Protein AF-A0A9N9C7S1-F1 (afdb_monomer_lite)

Radius of gyration: 29.31 Å; chains: 1; bounding box: 46×66×96 Å

Organism: NCBI:txid1213867

Sequence (201 aa):
MVYYFTSAVVDPPAKIYMGKDKEENEELIKYGWEEDFHVHPHSSAHVYLRLQDKQSWENLSAELLNDCGQLVKDNSKDGRKEKSVTVVYTPWSNLMKTSRMETGEVSFHNQKLVKKMIVDQKDNKVIKRLEKTKIESYPDLNNEKLTWEKEKRRLEREAKNAKKKEELRLEWERKELANKNPYESLFNDADMRSNYQNAKD

InterPro domains:
  IPR008532 NFACT, RNA-binding domain [PF05670] (1-110)
  IPR039730 Jlp2/Ccd25 [PTHR13049] (1-198)

Structure (mmCIF, N/CA/C/O backbone):
data_AF-A0A9N9C7S1-F1
#
_entry.id   AF-A0A9N9C7S1-F1
#
loop_
_atom_site.group_PDB
_atom_site.id
_atom_site.type_symbol
_atom_site.label_atom_id
_atom_site.label_alt_id
_atom_site.label_comp_id
_atom_site.label_asym_id
_atom_site.label_entity_id
_atom_site.label_seq_id
_atom_site.pdbx_PDB_ins_code
_atom_site.Cartn_x
_atom_site.Cartn_y
_atom_site.Cartn_z
_atom_site.occupancy
_atom_site.B_iso_or_equiv
_atom_site.auth_seq_id
_atom_site.auth_comp_id
_atom_site.auth_asym_id
_atom_site.auth_atom_id
_atom_site.pdbx_PDB_model_num
ATOM 1 N N . MET A 1 1 ? 3.350 13.371 6.626 1.00 86.75 1 MET A N 1
ATOM 2 C CA . MET A 1 1 ? 3.890 12.248 7.415 1.00 86.75 1 MET A C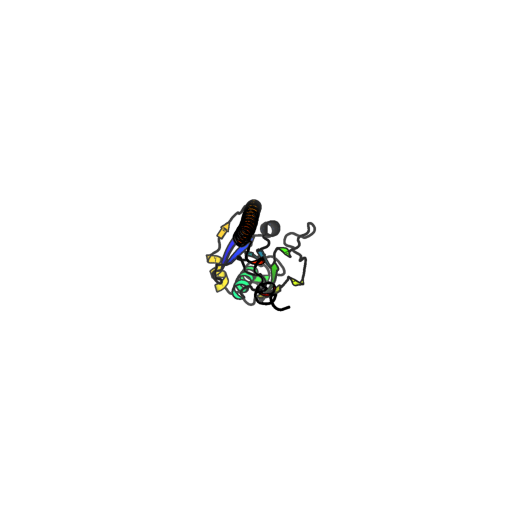A 1
ATOM 3 C C . MET A 1 1 ? 3.208 10.949 7.034 1.00 86.75 1 MET A C 1
ATOM 5 O O . MET A 1 1 ? 1.993 10.810 7.167 1.00 86.75 1 MET A O 1
ATOM 9 N N . VAL A 1 2 ? 4.027 9.979 6.636 1.00 89.56 2 VAL A N 1
ATOM 10 C CA . VAL A 1 2 ? 3.602 8.635 6.243 1.00 89.56 2 VAL A CA 1
ATOM 11 C C . VAL A 1 2 ? 4.180 7.627 7.233 1.00 89.56 2 VAL A C 1
ATOM 13 O O . VAL A 1 2 ? 5.358 7.696 7.598 1.00 89.56 2 VAL A O 1
ATOM 16 N N . TYR A 1 3 ? 3.341 6.697 7.678 1.00 92.19 3 TYR A N 1
ATOM 17 C CA . TYR A 1 3 ? 3.749 5.553 8.481 1.00 92.19 3 TYR A CA 1
ATOM 18 C C . TYR A 1 3 ? 4.033 4.367 7.574 1.00 92.19 3 TYR A C 1
ATOM 20 O O . TYR A 1 3 ? 3.186 4.006 6.763 1.00 92.19 3 TYR A O 1
ATOM 28 N N . TYR A 1 4 ? 5.191 3.743 7.747 1.00 92.75 4 TYR A N 1
ATOM 29 C CA . TYR A 1 4 ? 5.587 2.519 7.061 1.00 92.75 4 TYR A CA 1
ATOM 30 C C . TYR A 1 4 ? 5.630 1.364 8.054 1.00 92.75 4 TYR A C 1
ATOM 32 O O . TYR A 1 4 ? 6.108 1.521 9.172 1.00 92.75 4 TYR A O 1
ATOM 40 N N . PHE A 1 5 ? 5.168 0.196 7.632 1.00 93.44 5 PHE A N 1
ATOM 41 C CA . PHE A 1 5 ? 5.162 -1.049 8.386 1.00 93.44 5 PHE A CA 1
ATOM 42 C C . PHE A 1 5 ? 5.727 -2.163 7.507 1.00 93.44 5 PHE A C 1
ATOM 44 O O . PHE A 1 5 ? 5.567 -2.157 6.284 1.00 93.44 5 PHE A O 1
ATOM 51 N N . THR A 1 6 ? 6.367 -3.147 8.131 1.00 92.44 6 THR A N 1
ATOM 52 C CA . THR A 1 6 ? 6.893 -4.321 7.427 1.00 92.44 6 THR A CA 1
ATOM 53 C C . THR A 1 6 ? 6.218 -5.575 7.964 1.00 92.44 6 THR A C 1
ATOM 55 O O . THR A 1 6 ? 6.381 -5.923 9.133 1.00 92.44 6 THR A O 1
ATOM 58 N N . SER A 1 7 ? 5.468 -6.275 7.113 1.00 90.06 7 SER A N 1
ATOM 59 C CA . SER A 1 7 ? 4.888 -7.572 7.467 1.00 90.06 7 SER A CA 1
ATOM 60 C C . SER A 1 7 ? 5.827 -8.701 7.043 1.00 90.06 7 SER A C 1
ATOM 62 O O . SER A 1 7 ? 6.029 -8.950 5.857 1.00 90.06 7 SER A O 1
ATOM 64 N N . ALA A 1 8 ? 6.390 -9.399 8.031 1.00 89.19 8 ALA A N 1
ATOM 65 C CA . ALA A 1 8 ? 7.264 -10.564 7.846 1.00 89.19 8 ALA A CA 1
ATOM 66 C C . ALA A 1 8 ? 6.491 -11.890 7.676 1.00 89.19 8 ALA A C 1
ATOM 68 O O . ALA A 1 8 ? 7.054 -12.966 7.838 1.00 89.19 8 ALA A O 1
ATOM 69 N N . VAL A 1 9 ? 5.182 -11.811 7.428 1.00 86.69 9 VAL A N 1
ATOM 70 C CA . VAL A 1 9 ? 4.293 -12.972 7.258 1.00 86.69 9 VAL A CA 1
ATOM 71 C C . VAL A 1 9 ? 4.473 -13.626 5.888 1.00 86.69 9 VAL A C 1
ATOM 73 O O . VAL A 1 9 ? 4.243 -14.818 5.717 1.00 86.69 9 VAL A O 1
ATOM 76 N N . VAL A 1 10 ? 4.900 -12.837 4.907 1.00 84.50 10 VAL A N 1
ATOM 77 C CA . VAL A 1 10 ? 5.229 -13.294 3.560 1.00 84.50 10 VAL A CA 1
ATOM 78 C C . VAL A 1 10 ? 6.727 -13.143 3.323 1.00 84.50 10 VAL A C 1
ATOM 80 O O . VAL A 1 10 ? 7.360 -12.258 3.902 1.00 84.50 10 VAL A O 1
ATOM 83 N N . ASP A 1 11 ? 7.279 -14.007 2.475 1.00 81.38 11 ASP A N 1
ATOM 84 C CA . ASP A 1 11 ? 8.665 -13.939 2.021 1.00 81.38 11 ASP A CA 1
ATOM 85 C C . ASP A 1 11 ? 8.684 -13.632 0.513 1.00 81.38 11 ASP A C 1
ATOM 87 O O . ASP A 1 11 ? 8.102 -14.400 -0.261 1.00 81.38 11 ASP A O 1
ATOM 91 N N . PRO A 1 12 ? 9.287 -12.514 0.067 1.00 85.38 12 PRO A N 1
ATOM 92 C CA . PRO A 1 12 ? 9.945 -11.468 0.858 1.00 85.38 12 PRO A CA 1
ATOM 93 C C . PRO A 1 12 ? 8.960 -10.601 1.673 1.00 85.38 12 PRO A C 1
ATOM 95 O O . PRO A 1 12 ? 7.794 -10.480 1.286 1.00 85.38 12 PRO A O 1
ATOM 98 N N . PRO A 1 13 ? 9.417 -9.940 2.762 1.00 87.88 13 PRO A N 1
ATOM 99 C CA . PRO A 1 13 ? 8.558 -9.122 3.616 1.00 87.88 13 PRO A CA 1
ATOM 100 C C . PRO A 1 13 ? 7.777 -8.052 2.848 1.00 87.88 13 PRO A C 1
ATOM 102 O O . PRO A 1 13 ? 8.319 -7.308 2.023 1.00 87.88 13 PRO A O 1
ATOM 105 N N . ALA A 1 14 ? 6.490 -7.948 3.158 1.00 88.62 14 ALA A N 1
ATOM 106 C CA . ALA A 1 14 ? 5.588 -6.991 2.539 1.00 88.62 14 ALA A CA 1
ATOM 107 C C . ALA A 1 14 ? 5.740 -5.598 3.160 1.00 88.62 14 ALA A C 1
ATOM 109 O O . ALA A 1 14 ? 5.802 -5.451 4.384 1.00 88.62 14 ALA A O 1
ATOM 110 N N . LYS A 1 15 ? 5.745 -4.567 2.309 1.00 90.75 15 LYS A N 1
ATOM 111 C CA . LYS A 1 15 ? 5.794 -3.162 2.728 1.00 90.75 15 LYS A CA 1
ATOM 112 C C . LYS A 1 15 ? 4.388 -2.578 2.735 1.00 90.75 15 LYS A C 1
ATOM 114 O O . LYS A 1 15 ? 3.755 -2.467 1.687 1.00 90.75 15 LYS A O 1
ATOM 119 N N . ILE A 1 16 ? 3.929 -2.190 3.915 1.00 92.38 16 ILE A N 1
ATOM 120 C CA . ILE A 1 16 ? 2.626 -1.569 4.143 1.00 92.38 16 ILE A CA 1
ATOM 121 C C . ILE A 1 16 ? 2.872 -0.114 4.538 1.00 92.38 16 ILE A C 1
ATOM 123 O O . ILE A 1 16 ? 3.833 0.175 5.244 1.00 92.38 16 ILE A O 1
ATOM 127 N N . TYR A 1 17 ? 2.036 0.816 4.100 1.00 92.00 17 TYR A N 1
ATOM 128 C CA . TYR A 1 17 ? 2.141 2.214 4.501 1.00 92.00 17 TYR A CA 1
ATOM 129 C C . TYR A 1 17 ? 0.776 2.894 4.572 1.00 92.00 17 TYR A C 1
ATOM 131 O O . TYR A 1 17 ? -0.194 2.444 3.967 1.00 92.00 17 TYR A O 1
ATOM 139 N N . MET A 1 18 ? 0.682 3.969 5.349 1.00 90.94 18 MET A N 1
ATOM 140 C CA . MET A 1 18 ? -0.540 4.763 5.487 1.00 90.94 18 MET A CA 1
ATOM 141 C C . MET A 1 18 ? -0.237 6.218 5.833 1.00 90.94 18 MET A C 1
ATOM 143 O O . MET A 1 18 ? 0.757 6.510 6.502 1.00 90.94 18 MET A O 1
ATOM 147 N N . GLY A 1 19 ? -1.107 7.129 5.403 1.00 89.00 19 GLY A N 1
ATOM 148 C CA . GLY A 1 19 ? -1.032 8.531 5.791 1.00 89.00 19 GLY A CA 1
ATOM 149 C C . GLY A 1 19 ? -1.470 8.718 7.241 1.00 89.00 19 GLY A C 1
ATOM 150 O O . GLY A 1 19 ? -2.333 7.994 7.746 1.00 89.00 19 GLY A O 1
ATOM 151 N N . LYS A 1 20 ? -0.874 9.701 7.919 1.00 86.31 20 LYS A N 1
ATOM 152 C CA . LYS A 1 20 ? -1.265 10.081 9.285 1.00 86.31 20 LYS A CA 1
ATOM 153 C C . LYS A 1 20 ? -2.712 10.577 9.354 1.00 86.31 20 LYS A C 1
ATOM 155 O O . LYS A 1 20 ? -3.411 10.325 10.334 1.00 86.31 20 LYS A O 1
ATOM 160 N N . ASP A 1 21 ? -3.140 11.304 8.332 1.00 85.75 21 ASP A N 1
ATOM 161 C CA . ASP A 1 21 ? -4.450 11.933 8.247 1.00 85.75 21 ASP A CA 1
ATOM 162 C C . ASP A 1 21 ? -4.992 11.895 6.810 1.00 85.75 21 ASP A C 1
ATOM 164 O O . ASP A 1 21 ? -4.424 11.278 5.906 1.00 85.75 21 ASP A O 1
ATOM 168 N N . LYS A 1 22 ? -6.153 12.523 6.616 1.00 82.94 22 LYS A N 1
ATOM 169 C CA . LYS A 1 22 ? -6.849 12.563 5.330 1.00 82.94 22 LYS A CA 1
ATOM 170 C C . LYS A 1 22 ? -6.083 13.332 4.248 1.00 82.94 22 LYS A C 1
ATOM 172 O O . LYS A 1 22 ? -6.246 12.986 3.088 1.00 82.94 22 LYS A O 1
ATOM 177 N N . GLU A 1 23 ? -5.278 14.335 4.598 1.00 85.75 23 GLU A N 1
ATOM 178 C CA . GLU A 1 23 ? -4.537 15.148 3.623 1.00 85.75 23 GLU A CA 1
ATOM 179 C C . GLU A 1 23 ? -3.360 14.344 3.070 1.00 85.75 23 GLU A C 1
ATOM 181 O O . GLU A 1 23 ? -3.212 14.207 1.858 1.00 85.75 23 GLU A O 1
ATOM 186 N N . GLU A 1 24 ? -2.619 13.682 3.956 1.00 87.25 24 GLU A N 1
ATOM 187 C CA . GLU A 1 24 ? -1.549 12.750 3.583 1.00 87.25 24 GLU A CA 1
ATOM 188 C C . GLU A 1 24 ? -2.080 11.586 2.737 1.00 87.25 24 GLU A C 1
ATOM 190 O O . GLU A 1 24 ? -1.441 11.144 1.784 1.00 87.25 24 GLU A O 1
ATOM 195 N N . ASN A 1 25 ? -3.283 11.095 3.049 1.00 86.12 25 ASN A N 1
ATOM 196 C CA . ASN A 1 25 ? -3.923 10.057 2.248 1.00 86.12 25 ASN A CA 1
ATOM 197 C C . ASN A 1 25 ? -4.276 10.538 0.833 1.00 86.12 25 ASN A C 1
ATOM 199 O O . ASN A 1 25 ? -4.148 9.746 -0.096 1.00 86.12 25 ASN A O 1
ATOM 203 N N . GLU A 1 26 ? -4.674 11.799 0.637 1.00 85.88 26 GLU A N 1
ATOM 204 C CA . GLU A 1 26 ? -4.889 12.356 -0.708 1.00 85.88 26 GLU A CA 1
ATOM 205 C C . GLU A 1 26 ? -3.580 12.426 -1.503 1.00 85.88 26 GLU A C 1
ATOM 207 O O . GLU A 1 26 ? -3.560 12.094 -2.691 1.00 85.88 26 GLU A O 1
ATOM 212 N N . GLU A 1 27 ? -2.471 12.805 -0.862 1.00 86.19 27 GLU A N 1
ATOM 213 C CA . GLU A 1 27 ? -1.162 12.807 -1.520 1.00 86.19 27 GLU A CA 1
ATOM 214 C C . GLU A 1 27 ? -0.717 11.393 -1.907 1.00 86.19 27 GLU A C 1
ATOM 216 O O . GLU A 1 27 ? -0.259 11.178 -3.032 1.00 86.19 27 GLU A O 1
ATOM 221 N N . LEU A 1 28 ? -0.930 10.410 -1.029 1.00 86.75 28 LEU A N 1
ATOM 222 C CA . LEU A 1 28 ? -0.664 9.000 -1.325 1.00 86.75 28 LEU A CA 1
ATOM 223 C C . LEU A 1 28 ? -1.540 8.471 -2.468 1.00 86.75 28 LEU A C 1
ATOM 225 O O . LEU A 1 28 ? -1.054 7.710 -3.302 1.00 86.75 28 LEU A O 1
ATOM 229 N N . ILE A 1 29 ? -2.804 8.898 -2.566 1.00 86.31 29 ILE A N 1
ATOM 230 C CA . ILE A 1 29 ? -3.661 8.559 -3.713 1.00 86.31 29 ILE A CA 1
ATOM 231 C C . ILE A 1 29 ? -3.115 9.207 -4.981 1.00 86.31 29 ILE A C 1
ATOM 233 O O . ILE A 1 29 ? -3.068 8.552 -6.013 1.00 86.31 29 ILE A O 1
ATOM 237 N N . LYS A 1 30 ? -2.674 10.464 -4.930 1.00 85.50 30 LYS A N 1
ATOM 238 C CA . LYS A 1 30 ? -2.181 11.188 -6.108 1.00 85.50 30 LYS A CA 1
ATOM 239 C C . LYS A 1 30 ? -0.865 10.617 -6.649 1.00 85.50 30 LYS A C 1
ATOM 241 O O . LYS A 1 30 ? -0.678 10.529 -7.867 1.00 85.50 30 LYS A O 1
ATOM 246 N N . TYR A 1 31 ? 0.045 10.232 -5.758 1.00 83.75 31 TYR A N 1
ATOM 247 C CA . TYR A 1 31 ? 1.388 9.763 -6.107 1.00 83.75 31 TYR A CA 1
ATOM 248 C C . TYR A 1 31 ? 1.583 8.251 -5.936 1.00 83.75 31 TYR A C 1
ATOM 250 O O . TYR A 1 31 ? 2.713 7.780 -6.010 1.00 83.75 31 TYR A O 1
ATOM 258 N N . GLY A 1 32 ? 0.505 7.481 -5.779 1.00 81.69 32 GLY A N 1
ATOM 259 C CA . GLY A 1 32 ? 0.582 6.023 -5.735 1.00 81.69 32 GLY A CA 1
ATOM 260 C C . GLY A 1 32 ? 1.133 5.410 -7.026 1.00 81.69 32 GLY A C 1
ATOM 261 O O . GLY A 1 32 ? 1.130 6.038 -8.099 1.00 81.69 32 GLY A O 1
ATOM 262 N N . TRP A 1 33 ? 1.633 4.185 -6.892 1.00 81.38 33 TRP A N 1
ATOM 263 C CA . TRP A 1 33 ? 2.146 3.352 -7.973 1.00 81.38 33 TRP A CA 1
ATOM 264 C C . TRP A 1 33 ? 1.077 2.368 -8.475 1.00 81.38 33 TRP A C 1
ATOM 266 O O . TRP A 1 33 ? 0.118 2.052 -7.773 1.00 81.38 33 TRP A O 1
ATOM 276 N N . GLU A 1 34 ? 1.235 1.854 -9.698 1.00 77.38 34 GLU A N 1
ATOM 277 C CA . GLU A 1 34 ? 0.291 0.879 -10.278 1.00 77.38 34 GLU A CA 1
ATOM 278 C C . GLU A 1 34 ? 0.314 -0.463 -9.537 1.00 77.38 34 GLU A C 1
ATOM 280 O O . GLU A 1 34 ? -0.691 -1.171 -9.475 1.00 77.38 34 GLU A O 1
ATOM 285 N N . GLU A 1 35 ? 1.467 -0.785 -8.959 1.00 79.44 35 GLU A N 1
ATOM 286 C CA . GLU A 1 35 ? 1.733 -1.965 -8.149 1.00 79.44 35 GLU A CA 1
ATOM 287 C C . GLU A 1 35 ? 1.235 -1.811 -6.702 1.00 79.44 35 GLU A C 1
ATOM 289 O O . GLU A 1 35 ? 1.336 -2.750 -5.910 1.00 79.44 35 GLU A O 1
ATOM 294 N N . ASP A 1 36 ? 0.701 -0.645 -6.332 1.00 82.62 36 ASP A N 1
ATOM 295 C CA . ASP A 1 36 ? 0.169 -0.426 -4.997 1.00 82.62 36 ASP A CA 1
ATOM 296 C C . ASP A 1 36 ? -1.289 -0.878 -4.889 1.00 82.62 36 ASP A C 1
ATOM 298 O O . ASP A 1 36 ? -2.103 -0.834 -5.820 1.00 82.62 36 ASP A O 1
ATOM 302 N N . PHE A 1 37 ? -1.626 -1.307 -3.683 1.00 80.62 37 PHE A N 1
ATOM 303 C CA . PHE A 1 37 ? -2.902 -1.902 -3.370 1.00 80.62 37 PHE A CA 1
ATOM 304 C C . PHE A 1 37 ? -3.574 -1.155 -2.226 1.00 80.62 37 PHE A C 1
ATOM 306 O O . PHE A 1 37 ? -2.954 -0.928 -1.192 1.00 80.62 37 PHE A O 1
ATOM 313 N N . HIS A 1 38 ? -4.835 -0.765 -2.406 1.00 83.00 38 HIS A N 1
ATOM 314 C CA . HIS A 1 38 ? -5.576 0.067 -1.463 1.00 83.00 38 HIS A CA 1
ATOM 315 C C . HIS A 1 38 ? -6.553 -0.757 -0.644 1.00 83.00 38 HIS A C 1
ATOM 317 O O . HIS A 1 38 ? -7.356 -1.517 -1.186 1.00 83.00 38 HIS A O 1
ATOM 323 N N . VAL A 1 39 ? -6.498 -0.564 0.667 1.00 79.69 39 VAL A N 1
ATOM 324 C CA . VAL A 1 39 ? -7.343 -1.232 1.647 1.00 79.69 39 VAL A CA 1
ATOM 325 C C . VAL A 1 39 ? -8.024 -0.156 2.485 1.00 79.69 39 VAL A C 1
ATOM 327 O O . VAL A 1 39 ? -7.358 0.651 3.136 1.00 79.69 39 VAL A O 1
ATOM 330 N N . HIS A 1 40 ? -9.355 -0.121 2.469 1.00 78.62 40 HIS A N 1
ATOM 331 C CA . HIS A 1 40 ? -10.124 0.854 3.240 1.00 78.62 40 HIS A CA 1
ATOM 332 C C . HIS A 1 40 ? -11.458 0.274 3.729 1.00 78.62 40 HIS A C 1
ATOM 334 O O . HIS A 1 40 ? -12.045 -0.599 3.083 1.00 78.62 40 HIS A O 1
ATOM 340 N N . PRO A 1 41 ? -11.967 0.736 4.879 1.00 77.44 41 PRO A N 1
ATOM 341 C CA . PRO A 1 41 ? -13.326 0.483 5.308 1.00 77.44 41 PRO A CA 1
ATOM 342 C C . PRO A 1 41 ? -14.239 1.584 4.751 1.00 77.44 41 PRO A C 1
ATOM 344 O O . PRO A 1 41 ? -13.787 2.522 4.099 1.00 77.44 41 PRO A O 1
ATOM 347 N N . HIS A 1 42 ? -15.533 1.511 5.052 1.00 59.81 42 HIS A N 1
ATOM 348 C CA . HIS A 1 42 ? -16.517 2.487 4.573 1.00 59.81 42 HIS A CA 1
ATOM 349 C C . HIS A 1 42 ? -16.217 3.948 4.986 1.00 59.81 42 HIS A C 1
ATOM 351 O O . HIS A 1 42 ? -16.745 4.865 4.368 1.00 59.81 42 HIS A O 1
ATOM 357 N N . SER A 1 43 ? -15.350 4.187 5.983 1.00 59.50 43 SER A N 1
ATOM 358 C CA . SER A 1 43 ? -14.889 5.532 6.344 1.00 59.50 43 SER A CA 1
ATOM 359 C C . SER A 1 43 ? -13.540 5.545 7.096 1.00 59.50 43 SER A C 1
ATOM 361 O O . SER A 1 43 ? -13.271 4.734 7.988 1.00 59.50 43 SER A O 1
ATOM 363 N N . SER A 1 44 ? -12.725 6.564 6.810 1.00 68.44 44 SER A N 1
ATOM 364 C CA . SER A 1 44 ? -11.583 7.071 7.603 1.00 68.44 44 SER A CA 1
ATOM 365 C C . SER A 1 44 ? -10.174 6.552 7.281 1.00 68.44 44 SER A C 1
ATOM 367 O O . SER A 1 44 ? -9.312 7.361 6.951 1.00 68.44 44 SER A O 1
ATOM 369 N N . ALA A 1 45 ? -9.886 5.259 7.439 1.00 82.31 45 ALA A N 1
ATOM 370 C CA . ALA A 1 45 ? -8.503 4.771 7.367 1.00 82.31 45 ALA A CA 1
ATOM 371 C C . ALA A 1 45 ? -8.171 4.196 5.987 1.00 82.31 45 ALA A C 1
ATOM 373 O O . ALA A 1 45 ? -8.870 3.307 5.506 1.00 82.31 45 ALA A O 1
ATOM 374 N N . HIS A 1 46 ? -7.076 4.655 5.385 1.00 86.50 46 HIS A N 1
ATOM 375 C CA . HIS A 1 46 ? -6.541 4.091 4.149 1.00 86.50 46 HIS A CA 1
ATOM 376 C C . HIS A 1 46 ? -5.193 3.449 4.436 1.00 86.50 46 HIS A C 1
ATOM 378 O O . HIS A 1 46 ? -4.301 4.088 4.988 1.00 86.50 46 HIS A O 1
ATOM 384 N N . VAL A 1 47 ? -5.057 2.181 4.072 1.00 90.56 47 VAL A N 1
ATOM 385 C CA . VAL A 1 47 ? -3.795 1.449 4.127 1.00 90.56 47 VAL A CA 1
ATOM 386 C C . VAL A 1 47 ? -3.424 1.056 2.710 1.00 90.56 47 VAL A C 1
ATOM 388 O O . VAL A 1 47 ? -4.272 0.622 1.930 1.00 90.56 47 VAL A O 1
ATOM 391 N N . TYR A 1 48 ? -2.147 1.198 2.396 1.00 90.81 48 TYR A N 1
ATOM 392 C CA . TYR A 1 48 ? -1.573 0.823 1.123 1.00 90.81 48 TYR A CA 1
ATOM 393 C C . TYR A 1 48 ? -0.568 -0.304 1.321 1.00 90.81 48 TYR A C 1
ATOM 395 O O . TYR A 1 48 ? 0.196 -0.314 2.285 1.00 90.81 48 TYR A O 1
ATOM 403 N N . LEU A 1 49 ? -0.564 -1.256 0.402 1.00 89.81 49 LEU A N 1
ATOM 404 C CA . LEU A 1 49 ? 0.397 -2.349 0.350 1.00 89.81 49 LEU A CA 1
ATOM 405 C C . LEU A 1 49 ? 1.131 -2.265 -0.986 1.00 89.81 49 LEU A C 1
ATOM 407 O O . LEU A 1 49 ? 0.488 -2.254 -2.033 1.00 89.81 49 LEU A O 1
ATOM 411 N N . ARG A 1 50 ? 2.465 -2.255 -0.953 1.00 88.00 50 ARG A N 1
ATOM 412 C CA . ARG A 1 50 ? 3.278 -2.368 -2.166 1.00 88.00 50 ARG A CA 1
ATOM 413 C C . ARG A 1 50 ? 3.432 -3.832 -2.549 1.00 88.00 50 ARG A C 1
ATOM 415 O O . ARG A 1 50 ? 3.992 -4.607 -1.768 1.00 88.00 50 ARG A O 1
ATOM 422 N N . LEU A 1 51 ? 2.959 -4.199 -3.738 1.00 84.56 51 LEU A N 1
ATOM 423 C CA . LEU A 1 51 ? 3.160 -5.541 -4.277 1.00 84.56 51 LEU A CA 1
ATOM 424 C C . LEU A 1 51 ? 4.626 -5.753 -4.660 1.00 84.56 51 LEU A C 1
ATOM 426 O O . LEU A 1 51 ? 5.318 -4.835 -5.100 1.00 84.56 51 LEU A O 1
ATOM 430 N N . GLN A 1 52 ? 5.089 -6.983 -4.468 1.00 78.88 52 GLN A N 1
ATOM 431 C CA . GLN A 1 52 ? 6.413 -7.415 -4.901 1.00 78.88 52 GLN A CA 1
ATOM 432 C C . GLN A 1 52 ? 6.393 -7.806 -6.382 1.00 78.88 52 GLN A C 1
ATOM 434 O O . GLN A 1 52 ? 5.345 -8.157 -6.935 1.00 78.88 52 GLN A O 1
ATOM 439 N N . ASP A 1 53 ? 7.568 -7.815 -7.012 1.00 68.94 53 ASP A N 1
ATOM 440 C CA . ASP A 1 53 ? 7.707 -8.263 -8.395 1.00 68.94 53 ASP A CA 1
ATOM 441 C C . ASP A 1 53 ? 7.143 -9.684 -8.555 1.00 68.94 53 ASP A C 1
ATOM 443 O O . ASP A 1 53 ? 7.530 -10.610 -7.841 1.00 68.94 53 ASP A O 1
ATOM 447 N N . LYS A 1 54 ? 6.239 -9.856 -9.531 1.00 70.12 54 LYS A N 1
ATOM 448 C CA . LYS A 1 54 ? 5.508 -11.105 -9.848 1.00 70.12 54 LYS A CA 1
ATOM 449 C C . LYS A 1 54 ? 4.392 -11.493 -8.868 1.00 70.12 54 LYS A C 1
ATOM 451 O O . LYS A 1 54 ? 3.759 -12.530 -9.073 1.00 70.12 54 LYS A O 1
ATOM 456 N N . GLN A 1 55 ? 4.101 -10.685 -7.852 1.00 74.75 55 GLN A N 1
ATOM 457 C CA . GLN A 1 55 ? 2.933 -10.894 -7.000 1.00 74.75 55 GLN A CA 1
ATOM 458 C C . GLN A 1 55 ? 1.684 -10.299 -7.661 1.00 74.75 55 GLN A C 1
ATOM 460 O O . GLN A 1 55 ? 1.661 -9.131 -8.038 1.00 74.75 55 GLN A O 1
ATOM 465 N N . SER A 1 56 ? 0.626 -11.100 -7.800 1.00 80.00 56 SER A N 1
ATOM 466 C CA . SER A 1 56 ? -0.666 -10.615 -8.294 1.00 80.00 56 SER A CA 1
ATOM 467 C C . SER A 1 56 ? -1.564 -10.209 -7.131 1.00 80.00 56 SER A C 1
ATOM 469 O O . SER A 1 56 ? -1.680 -10.945 -6.149 1.00 80.00 56 SER A O 1
ATOM 471 N N . TRP A 1 57 ? -2.271 -9.086 -7.277 1.00 82.12 57 TRP A N 1
ATOM 472 C CA . TRP A 1 57 ? -3.314 -8.651 -6.341 1.00 82.12 57 TRP A CA 1
ATOM 473 C C . TRP A 1 57 ? -4.440 -9.689 -6.188 1.00 82.12 57 TRP A C 1
ATOM 475 O O . TRP A 1 57 ? -5.162 -9.702 -5.191 1.00 82.12 57 TRP A O 1
ATOM 485 N N . GLU A 1 58 ? -4.605 -10.576 -7.175 1.00 82.50 58 GLU A N 1
ATOM 486 C CA . GLU A 1 58 ? -5.606 -11.636 -7.123 1.00 82.50 58 GLU A CA 1
ATOM 487 C C . GLU A 1 58 ? -5.221 -12.782 -6.193 1.00 82.50 58 GLU A C 1
ATOM 489 O O . GLU A 1 58 ? -6.118 -13.435 -5.660 1.00 82.50 58 GLU A O 1
ATOM 494 N N . ASN A 1 59 ? -3.920 -12.992 -5.983 1.00 83.44 59 ASN A N 1
ATOM 495 C CA . ASN A 1 59 ? -3.366 -14.105 -5.222 1.00 83.44 59 ASN A CA 1
ATOM 496 C C . ASN A 1 59 ? -2.532 -13.596 -4.037 1.00 83.44 59 ASN A C 1
ATOM 498 O O . ASN A 1 59 ? -1.335 -13.866 -3.917 1.00 83.44 59 ASN A O 1
ATOM 502 N N . LEU A 1 60 ? -3.168 -12.799 -3.180 1.00 84.19 60 LEU A N 1
ATOM 503 C CA . LEU A 1 60 ? -2.574 -12.327 -1.934 1.00 84.19 60 LEU A CA 1
ATOM 504 C C . LEU A 1 60 ? -2.769 -13.354 -0.817 1.00 84.19 60 LEU A C 1
ATOM 506 O O . LEU A 1 60 ? -3.838 -13.950 -0.691 1.00 84.19 60 LEU A O 1
ATOM 510 N N . SER A 1 61 ? -1.743 -13.522 0.025 1.00 88.62 61 SER A N 1
ATOM 511 C CA . SER A 1 61 ? -1.851 -14.351 1.229 1.00 88.62 61 SER A CA 1
ATOM 512 C C . SER A 1 61 ? -2.971 -13.825 2.126 1.00 88.62 61 SER A C 1
ATOM 514 O O . SER A 1 61 ? -3.031 -12.628 2.425 1.00 88.62 61 SER A O 1
ATOM 516 N N . ALA A 1 62 ? -3.834 -14.728 2.591 1.00 89.06 62 ALA A N 1
ATOM 517 C CA . ALA A 1 62 ? -4.911 -14.396 3.517 1.00 89.06 62 ALA A CA 1
ATOM 518 C C . ALA A 1 62 ? -4.376 -13.777 4.818 1.00 89.06 62 ALA A C 1
ATOM 520 O O . ALA A 1 62 ? -5.007 -12.889 5.387 1.00 89.06 62 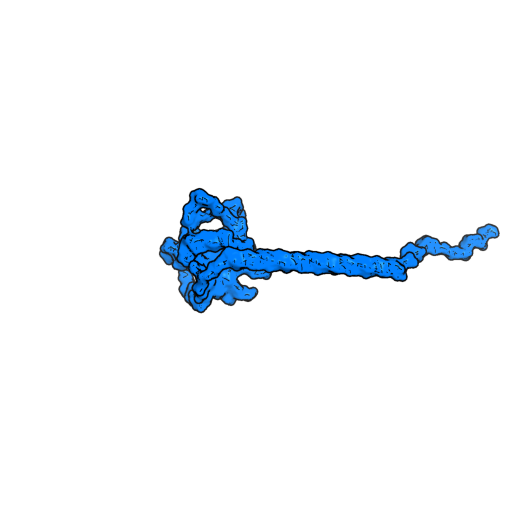ALA A O 1
ATOM 521 N N . GLU A 1 63 ? -3.189 -14.196 5.261 1.00 90.38 63 GLU A N 1
ATOM 522 C CA . GLU A 1 63 ? -2.559 -13.652 6.462 1.00 90.38 63 GLU A CA 1
ATOM 523 C C . GLU A 1 63 ? -2.084 -12.207 6.250 1.00 90.38 63 GLU A C 1
ATOM 525 O O . GLU A 1 63 ? -2.276 -11.364 7.122 1.00 90.38 63 GLU A O 1
ATOM 530 N N . LEU A 1 64 ? -1.552 -11.885 5.064 1.00 90.12 64 LEU A N 1
ATOM 531 C CA . LEU A 1 64 ? -1.171 -10.514 4.710 1.00 90.12 64 LEU A CA 1
ATOM 532 C C . LEU A 1 64 ? -2.399 -9.601 4.577 1.00 90.12 64 LEU A C 1
ATOM 534 O O . LEU A 1 64 ? -2.380 -8.456 5.024 1.00 90.12 64 LEU A O 1
ATOM 538 N N . LEU A 1 65 ? -3.485 -10.112 3.992 1.00 90.94 65 LEU A N 1
ATOM 539 C CA . LEU A 1 65 ? -4.755 -9.389 3.936 1.00 90.94 65 LEU A CA 1
ATOM 540 C C . LEU A 1 65 ? -5.317 -9.137 5.339 1.00 90.94 65 LEU A C 1
ATOM 542 O O . LEU A 1 65 ? -5.801 -8.038 5.609 1.00 90.94 65 LEU A O 1
ATOM 546 N N . ASN A 1 66 ? -5.215 -10.115 6.244 1.00 92.19 66 ASN A N 1
ATOM 547 C CA . ASN A 1 66 ? -5.601 -9.939 7.641 1.00 92.19 66 ASN A CA 1
ATOM 548 C C . ASN A 1 66 ? -4.748 -8.862 8.326 1.00 92.19 66 ASN A C 1
ATOM 550 O O . ASN A 1 66 ? -5.310 -8.001 8.991 1.00 92.19 66 ASN A O 1
ATOM 554 N N . ASP A 1 67 ? -3.430 -8.829 8.112 1.00 92.75 67 ASP A N 1
ATOM 555 C CA . ASP A 1 67 ? -2.559 -7.765 8.636 1.00 92.75 67 ASP A CA 1
ATOM 556 C C . ASP A 1 67 ? -3.021 -6.367 8.203 1.00 92.75 67 ASP A C 1
ATOM 558 O O . ASP A 1 67 ? -3.213 -5.483 9.043 1.00 92.75 67 ASP A O 1
ATOM 562 N N . CYS A 1 68 ? -3.258 -6.179 6.901 1.00 91.88 68 CYS A N 1
ATOM 563 C CA . CYS A 1 68 ? -3.765 -4.918 6.361 1.00 91.88 68 CYS A CA 1
ATOM 564 C C . CYS A 1 68 ? -5.149 -4.577 6.935 1.00 91.88 68 CYS A C 1
ATOM 566 O O . CYS A 1 68 ? -5.396 -3.442 7.343 1.00 91.88 68 CYS A O 1
ATOM 5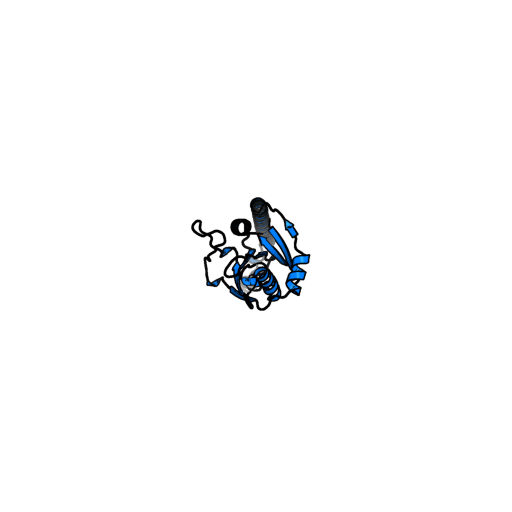68 N N . GLY A 1 69 ? -6.047 -5.560 7.007 1.00 91.69 69 GLY A N 1
ATOM 569 C CA . GLY A 1 69 ? -7.394 -5.393 7.543 1.00 91.69 69 GLY A CA 1
ATOM 570 C C . GLY A 1 69 ? -7.413 -5.023 9.030 1.00 91.69 69 GLY A C 1
ATOM 571 O O . GLY A 1 69 ? -8.180 -4.149 9.436 1.00 91.69 69 GLY A O 1
ATOM 572 N N . GLN A 1 70 ? -6.544 -5.632 9.839 1.00 92.31 70 GLN A N 1
ATOM 573 C CA . GLN A 1 70 ? -6.393 -5.326 11.264 1.00 92.31 70 GLN A CA 1
ATOM 574 C C . GLN A 1 70 ? -5.830 -3.915 11.477 1.00 92.31 70 GLN A C 1
ATOM 576 O O . GLN A 1 70 ? -6.329 -3.192 12.341 1.00 92.31 70 GLN A O 1
ATOM 581 N N . LEU A 1 71 ? -4.858 -3.483 10.660 1.00 91.81 71 LEU A N 1
ATOM 582 C CA . LEU A 1 71 ? -4.356 -2.102 10.681 1.00 91.81 71 LEU A CA 1
ATOM 583 C C . LEU A 1 71 ? -5.450 -1.095 10.330 1.00 91.81 71 LEU A C 1
ATOM 585 O O . LEU A 1 71 ? -5.626 -0.104 11.040 1.00 91.81 71 LEU A O 1
ATOM 589 N N . VAL A 1 72 ? -6.211 -1.357 9.266 1.00 91.06 72 VAL A N 1
ATOM 590 C CA . VAL A 1 72 ? -7.345 -0.517 8.867 1.00 91.06 72 VAL A CA 1
ATOM 591 C C . VAL A 1 72 ? -8.376 -0.418 9.987 1.00 91.06 72 VAL A C 1
ATOM 593 O O . VAL A 1 72 ? -8.843 0.675 10.310 1.00 91.06 72 VAL A O 1
ATOM 596 N N . LYS A 1 73 ? -8.722 -1.551 10.601 1.00 89.25 73 LYS A N 1
ATOM 597 C CA . LYS A 1 73 ? -9.689 -1.601 11.693 1.00 89.25 73 LYS A CA 1
ATOM 598 C C . LYS A 1 73 ? -9.220 -0.802 12.909 1.00 89.25 73 LYS A C 1
ATOM 600 O O . LYS A 1 73 ? -10.021 -0.062 13.471 1.00 89.25 73 LYS A O 1
ATOM 605 N N . ASP A 1 74 ? -7.955 -0.923 13.309 1.00 90.62 74 ASP A N 1
ATOM 606 C CA . ASP A 1 74 ? -7.437 -0.225 14.493 1.00 90.62 74 ASP A CA 1
ATOM 607 C C . ASP A 1 74 ? -7.305 1.291 14.297 1.00 90.62 74 ASP A C 1
ATOM 609 O O . ASP A 1 74 ? -7.503 2.058 15.242 1.00 90.62 74 ASP A O 1
ATOM 613 N N . ASN A 1 75 ? -7.018 1.723 13.067 1.00 88.50 75 ASN A N 1
ATOM 614 C CA . ASN A 1 75 ? -6.853 3.135 12.720 1.00 88.50 75 ASN A CA 1
ATOM 615 C C . ASN A 1 75 ? -8.151 3.805 12.236 1.00 88.50 75 ASN A C 1
ATOM 617 O O . ASN A 1 75 ? -8.200 5.027 12.103 1.00 88.50 75 ASN A O 1
ATOM 621 N N . SER A 1 76 ? -9.221 3.045 11.992 1.00 85.75 76 SER A N 1
ATOM 622 C CA . SER A 1 76 ? -10.537 3.608 11.682 1.00 85.75 76 SER A CA 1
ATOM 623 C C . SER A 1 76 ? -11.261 4.017 12.967 1.00 85.75 76 SER A C 1
ATOM 625 O O . SER A 1 76 ? -11.443 3.214 13.885 1.00 85.75 76 SER A O 1
ATOM 627 N N . LYS A 1 77 ? -11.715 5.275 13.020 1.00 83.44 77 LYS A N 1
ATOM 628 C CA . LYS A 1 77 ? -12.412 5.856 14.181 1.00 83.44 77 LYS A CA 1
ATOM 629 C C . LYS A 1 77 ? -13.656 5.056 14.579 1.00 83.44 77 LYS A C 1
ATOM 631 O O . LYS A 1 77 ? -13.885 4.838 15.772 1.00 83.44 77 LYS A O 1
ATOM 636 N N . ASP A 1 78 ? -14.420 4.624 13.582 1.00 83.75 78 ASP A N 1
ATOM 637 C CA . ASP A 1 78 ? -15.636 3.837 13.773 1.00 83.75 78 ASP A CA 1
ATOM 638 C C . ASP A 1 78 ? -15.292 2.345 13.811 1.00 83.75 78 ASP A C 1
ATOM 640 O O . ASP A 1 78 ? -15.684 1.636 14.740 1.00 83.75 78 ASP A O 1
ATOM 644 N N . GLY A 1 79 ? -14.438 1.885 12.887 1.00 83.69 79 GLY A N 1
ATOM 645 C CA . GLY A 1 79 ? -14.069 0.475 12.765 1.00 83.69 79 GLY A CA 1
ATOM 646 C C . GLY A 1 79 ? -13.438 -0.130 14.023 1.00 83.69 79 GLY A C 1
ATOM 647 O O . GLY A 1 79 ? -13.677 -1.299 14.328 1.00 83.69 79 GLY A O 1
ATOM 648 N N . ARG A 1 80 ? -12.699 0.661 14.810 1.00 86.06 80 ARG A N 1
ATOM 649 C CA . ARG A 1 80 ? -12.070 0.195 16.054 1.00 86.06 80 ARG A CA 1
ATOM 650 C C . ARG A 1 80 ? -13.079 -0.229 17.126 1.00 86.06 80 ARG A C 1
ATOM 652 O O . ARG A 1 80 ? -12.742 -1.054 17.976 1.00 86.06 80 ARG A O 1
ATOM 659 N N . LYS A 1 81 ? -14.285 0.347 17.120 1.00 86.25 81 LYS A N 1
ATOM 660 C CA . LYS A 1 81 ? -15.344 0.066 18.109 1.00 86.25 81 LYS A CA 1
ATOM 661 C C . LYS A 1 81 ? -16.253 -1.083 17.679 1.00 86.25 81 LYS A C 1
ATOM 663 O O . LYS A 1 81 ? -16.886 -1.707 18.526 1.00 86.25 81 LYS A O 1
ATOM 668 N N . GLU A 1 82 ? -16.299 -1.363 16.381 1.00 87.25 82 GLU A N 1
ATOM 669 C CA . GLU A 1 82 ? -17.156 -2.393 15.810 1.00 87.25 82 GLU A CA 1
ATOM 670 C C . GLU A 1 82 ? -16.635 -3.810 16.077 1.00 87.25 82 GLU A C 1
ATOM 672 O O . GLU A 1 82 ? -15.429 -4.088 16.047 1.00 87.25 82 GLU A O 1
ATOM 677 N N . LYS A 1 83 ? -17.559 -4.758 16.276 1.00 88.44 83 LYS A N 1
ATOM 678 C CA . LYS A 1 83 ? -17.211 -6.178 16.480 1.00 88.44 83 LYS A CA 1
ATOM 679 C C . LYS A 1 83 ? -16.510 -6.771 15.262 1.00 88.44 83 LYS A C 1
ATOM 681 O O . LYS A 1 83 ? -15.500 -7.450 15.414 1.00 88.44 83 LYS A O 1
ATOM 686 N N . SER A 1 84 ? -16.992 -6.434 14.072 1.00 89.88 84 SER A N 1
ATOM 687 C CA . SER A 1 84 ? -16.448 -6.838 12.776 1.00 89.88 84 SER A CA 1
ATOM 688 C C . SER A 1 84 ? -16.541 -5.667 11.803 1.00 89.88 84 SER A C 1
ATOM 690 O O . SER A 1 84 ? -17.506 -4.909 11.854 1.00 89.88 84 SER A O 1
ATOM 692 N N . VAL A 1 85 ? -15.565 -5.521 10.913 1.00 89.62 85 VAL A N 1
ATOM 693 C CA . VAL A 1 85 ? -15.547 -4.465 9.891 1.00 89.62 85 VAL A CA 1
ATOM 694 C C . VAL A 1 85 ? -15.412 -5.116 8.526 1.00 89.62 85 VAL A C 1
ATOM 696 O O . VAL A 1 85 ? -14.542 -5.960 8.319 1.00 89.62 85 VAL A O 1
ATOM 699 N N . THR A 1 86 ? -16.265 -4.716 7.584 1.00 90.75 86 THR A N 1
ATOM 700 C CA . THR A 1 86 ? -16.059 -5.077 6.179 1.00 90.75 86 THR A CA 1
ATOM 701 C C . THR A 1 86 ? -15.018 -4.139 5.593 1.00 90.75 86 THR A C 1
ATOM 703 O O . THR A 1 86 ? -15.220 -2.926 5.541 1.00 90.75 86 THR A O 1
ATOM 706 N N . VAL A 1 87 ? -13.908 -4.717 5.162 1.00 90.12 87 VAL A N 1
ATOM 707 C CA . VAL A 1 87 ? -12.798 -4.011 4.541 1.00 90.12 87 VAL A CA 1
ATOM 708 C C . VAL A 1 87 ? -12.824 -4.293 3.047 1.00 90.12 87 VAL A C 1
ATOM 710 O O . VAL A 1 87 ? -12.968 -5.434 2.601 1.00 90.12 87 VAL A O 1
ATOM 713 N N . VAL A 1 88 ? -12.721 -3.224 2.272 1.00 90.19 88 VAL A N 1
ATOM 714 C CA . VAL A 1 88 ? -12.688 -3.254 0.818 1.00 90.19 88 VAL A CA 1
ATOM 715 C C . VAL A 1 88 ? -11.246 -3.129 0.370 1.00 90.19 88 VAL A C 1
ATOM 717 O O . VAL A 1 88 ? -10.483 -2.333 0.918 1.00 90.19 88 VAL A O 1
ATOM 720 N N . TYR A 1 89 ? -10.881 -3.924 -0.627 1.00 90.69 89 TYR A N 1
ATOM 721 C CA . TYR A 1 89 ? -9.528 -3.965 -1.132 1.00 90.69 89 TYR A CA 1
ATOM 722 C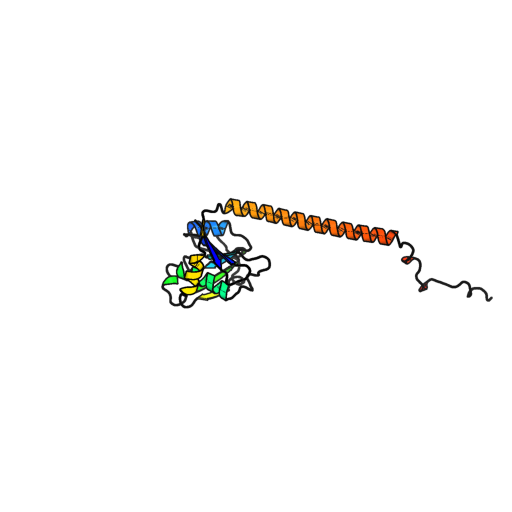 C . TYR A 1 89 ? -9.520 -3.973 -2.669 1.00 90.69 89 TYR A C 1
ATOM 724 O O . TYR A 1 89 ? -10.255 -4.737 -3.302 1.00 90.69 89 TYR A O 1
ATOM 732 N N . THR A 1 90 ? -8.750 -3.059 -3.271 1.00 91.31 90 THR A N 1
ATOM 733 C CA . THR A 1 90 ? -8.721 -2.797 -4.722 1.00 91.31 90 THR A CA 1
ATOM 734 C C . THR A 1 90 ? -7.328 -2.341 -5.180 1.00 91.31 90 THR A C 1
ATOM 736 O O . THR A 1 90 ? -6.633 -1.664 -4.421 1.00 91.31 90 THR A O 1
ATOM 739 N N . PRO A 1 91 ? -6.903 -2.650 -6.420 1.00 91.31 91 PRO A N 1
ATOM 740 C CA . PRO A 1 91 ? -5.697 -2.057 -6.997 1.00 91.31 91 PRO A CA 1
ATOM 741 C C . PRO A 1 91 ? -5.791 -0.530 -7.045 1.00 91.31 91 PRO A C 1
ATOM 743 O O . PRO A 1 91 ? -6.879 0.007 -7.285 1.00 91.31 91 PRO A O 1
ATOM 746 N N . TRP A 1 92 ? -4.661 0.161 -6.867 1.00 89.00 92 TRP A N 1
ATOM 747 C CA . TRP A 1 92 ? -4.602 1.626 -6.926 1.00 89.00 92 TRP A CA 1
ATOM 748 C C . TRP A 1 92 ? -5.076 2.169 -8.281 1.00 89.00 92 TRP A C 1
ATOM 750 O O . TRP A 1 92 ? -5.840 3.128 -8.320 1.00 89.00 92 TRP A O 1
ATOM 760 N N . SER A 1 93 ? -4.746 1.488 -9.384 1.00 88.50 93 SER A N 1
ATOM 761 C CA . SER A 1 93 ? -5.182 1.850 -10.745 1.00 88.50 93 SER A CA 1
ATOM 762 C C . SER A 1 93 ? -6.705 1.895 -10.935 1.00 88.50 93 SER A C 1
ATOM 764 O O . SER A 1 93 ? -7.199 2.527 -11.867 1.00 88.50 93 SER A O 1
ATOM 766 N N . ASN A 1 94 ? -7.470 1.243 -10.054 1.00 90.88 94 ASN A N 1
ATOM 767 C CA . ASN A 1 94 ? -8.929 1.253 -10.090 1.00 90.88 94 ASN A CA 1
ATOM 768 C C . ASN A 1 94 ? -9.543 2.405 -9.274 1.00 90.88 94 ASN A C 1
ATOM 770 O O . ASN A 1 94 ? -10.737 2.675 -9.423 1.00 90.88 94 ASN A O 1
ATOM 774 N N . LEU A 1 95 ? -8.767 3.095 -8.434 1.00 88.69 95 LEU A N 1
ATOM 775 C CA . LEU A 1 95 ? -9.253 4.234 -7.658 1.00 88.69 95 LEU A CA 1
ATOM 776 C C . LEU A 1 95 ? -9.561 5.419 -8.570 1.00 88.69 95 LEU A C 1
ATOM 778 O O . LEU A 1 95 ? -8.762 5.796 -9.422 1.00 88.69 95 LEU A O 1
ATOM 782 N N . MET A 1 96 ? -10.723 6.027 -8.362 1.00 87.94 96 MET A N 1
ATOM 783 C CA . MET A 1 96 ? -11.164 7.223 -9.063 1.00 87.94 96 MET A CA 1
ATOM 784 C C . MET A 1 96 ? -11.372 8.344 -8.053 1.00 87.94 96 MET A C 1
ATOM 786 O O . MET A 1 96 ? -12.242 8.261 -7.183 1.00 87.94 96 MET A O 1
ATOM 790 N N . LYS A 1 97 ? -10.603 9.420 -8.214 1.00 86.56 97 LYS A N 1
ATOM 791 C CA . LYS A 1 97 ? -10.773 10.660 -7.464 1.00 86.56 97 LYS A CA 1
ATOM 792 C C . LYS A 1 97 ? -11.103 11.789 -8.431 1.00 86.56 97 LYS A C 1
ATOM 794 O O . LYS A 1 97 ? -10.346 12.060 -9.359 1.00 86.56 97 LYS A O 1
ATOM 799 N N . THR A 1 98 ? -12.237 12.447 -8.217 1.00 86.88 98 THR A N 1
ATOM 800 C CA . THR A 1 98 ? -12.636 13.636 -8.985 1.00 86.88 98 THR A CA 1
ATOM 801 C C . THR A 1 98 ? -12.510 14.882 -8.118 1.00 86.88 98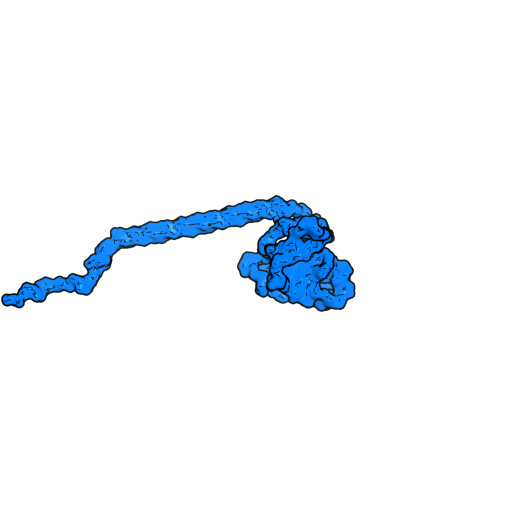 THR A C 1
ATOM 803 O O . THR A 1 98 ? -12.623 14.804 -6.900 1.00 86.88 98 THR A O 1
ATOM 806 N N . SER A 1 99 ? -12.321 16.051 -8.733 1.00 85.50 99 SER A N 1
ATOM 807 C CA . SER A 1 99 ? -12.193 17.326 -8.008 1.00 85.50 99 SER A CA 1
ATOM 808 C C . SER A 1 99 ? -13.445 17.741 -7.226 1.00 85.50 99 SER A C 1
ATOM 810 O O . SER A 1 99 ? -13.370 18.645 -6.402 1.00 85.50 99 SER A O 1
ATOM 812 N N . ARG A 1 100 ? -14.596 17.109 -7.492 1.00 88.62 100 ARG A N 1
ATOM 813 C CA . ARG A 1 100 ? -15.864 17.355 -6.789 1.00 88.62 100 ARG A CA 1
ATOM 814 C C . ARG A 1 100 ? -16.038 16.498 -5.532 1.00 88.62 100 ARG A C 1
ATOM 816 O O . ARG A 1 100 ? -16.970 16.755 -4.783 1.00 88.62 100 ARG A O 1
ATOM 823 N N . MET A 1 101 ? -15.200 15.476 -5.344 1.00 87.56 101 MET A N 1
ATOM 824 C CA . MET A 1 101 ? -15.272 14.565 -4.197 1.00 87.56 101 MET A CA 1
ATOM 825 C C . MET A 1 101 ? -14.625 15.194 -2.969 1.00 87.56 101 MET A C 1
ATOM 827 O O . MET A 1 101 ? -13.577 15.839 -3.077 1.00 87.56 101 MET A O 1
ATOM 831 N N . GLU A 1 102 ? -15.218 14.967 -1.801 1.00 85.38 102 GLU A N 1
ATOM 832 C CA . GLU A 1 102 ? -14.686 15.484 -0.539 1.00 85.38 102 GLU A CA 1
ATOM 833 C C . GLU A 1 102 ? -13.350 14.822 -0.175 1.00 85.38 102 GLU A C 1
ATOM 835 O O . GLU A 1 102 ? -13.029 13.721 -0.625 1.00 85.38 102 GLU A O 1
ATOM 840 N N . THR A 1 103 ? -12.537 15.479 0.650 1.00 82.25 103 THR A N 1
ATOM 841 C CA . THR A 1 103 ? -11.273 14.914 1.147 1.00 82.25 103 THR A CA 1
ATOM 842 C C . THR A 1 103 ? -11.524 13.597 1.892 1.00 82.25 103 THR A C 1
ATOM 844 O O . THR A 1 103 ? -12.256 13.575 2.881 1.00 82.25 103 THR A O 1
ATOM 847 N N . GLY A 1 104 ? -10.890 12.513 1.445 1.00 78.25 104 GLY A N 1
ATOM 848 C CA . GLY A 1 104 ? -11.091 11.148 1.945 1.00 78.25 104 GLY A CA 1
ATOM 849 C C . GLY A 1 104 ? -12.154 10.335 1.195 1.00 78.25 104 GLY A C 1
ATOM 850 O O . GLY A 1 104 ? -12.237 9.124 1.387 1.00 78.25 104 GLY A O 1
ATOM 851 N N . GLU A 1 105 ? -12.947 10.951 0.315 1.00 83.12 105 GLU A N 1
ATOM 852 C CA . GLU A 1 105 ? -13.895 10.229 -0.535 1.00 83.12 105 GLU A CA 1
ATOM 853 C C . GLU A 1 105 ? -13.184 9.646 -1.764 1.00 83.12 105 GLU A C 1
ATOM 855 O O . GLU A 1 105 ? -12.490 10.356 -2.494 1.00 83.12 105 GLU A O 1
ATOM 860 N N . VAL A 1 106 ? -13.375 8.354 -2.022 1.00 85.56 106 VAL A N 1
ATOM 861 C CA . VAL A 1 106 ? -12.842 7.670 -3.205 1.00 85.56 106 VAL A CA 1
ATOM 862 C C . VAL A 1 106 ? -13.947 6.879 -3.892 1.00 85.56 106 VAL A C 1
ATOM 864 O O . VAL A 1 106 ? -14.793 6.272 -3.239 1.00 85.56 106 VAL A O 1
ATOM 867 N N . SER A 1 107 ? -13.933 6.877 -5.222 1.00 89.25 107 SER A N 1
ATOM 868 C CA . SER A 1 107 ? -14.787 6.022 -6.046 1.00 89.25 107 SER A CA 1
ATOM 869 C C . SER A 1 107 ? -13.938 4.986 -6.785 1.00 89.25 107 SER A C 1
ATOM 871 O O . SER A 1 107 ? -12.710 4.982 -6.684 1.00 89.25 107 SER A O 1
ATOM 873 N N . PHE A 1 108 ? -14.582 4.094 -7.534 1.00 91.12 108 PHE A N 1
ATOM 874 C CA . PHE A 1 108 ? -13.915 3.047 -8.309 1.00 91.12 108 PHE A CA 1
ATOM 875 C C . PHE A 1 108 ? -14.327 3.131 -9.772 1.00 91.12 108 PHE A C 1
ATOM 877 O O . PHE A 1 108 ? -15.509 3.302 -10.076 1.00 91.12 108 PHE A O 1
ATOM 884 N N . HIS A 1 109 ? -13.368 2.940 -10.675 1.00 91.00 109 HIS A N 1
ATOM 885 C CA . HIS A 1 109 ? -13.643 2.850 -12.108 1.00 91.00 109 HIS A CA 1
ATOM 886 C C . HIS A 1 109 ? -14.432 1.578 -12.447 1.00 91.00 109 HIS A C 1
ATOM 888 O O . HIS A 1 109 ? -15.375 1.612 -13.236 1.00 91.00 109 HIS A O 1
ATOM 894 N N . ASN A 1 110 ? -14.067 0.447 -11.838 1.00 91.69 110 ASN A N 1
ATOM 895 C CA . ASN A 1 110 ? -14.682 -0.849 -12.082 1.00 91.69 110 ASN A CA 1
ATOM 896 C C . ASN A 1 110 ? -14.979 -1.581 -10.768 1.00 91.69 110 ASN A C 1
ATOM 898 O O . ASN A 1 110 ? -14.078 -2.007 -10.045 1.00 91.69 110 ASN A O 1
ATOM 902 N N . GLN A 1 111 ? -16.267 -1.809 -10.508 1.00 90.75 111 GLN A N 1
ATOM 903 C CA . GLN A 1 111 ? -16.747 -2.535 -9.328 1.00 90.75 111 GLN A CA 1
ATOM 904 C C . GLN A 1 111 ? -16.334 -4.017 -9.320 1.00 90.75 111 GLN A C 1
ATOM 906 O O . GLN A 1 111 ? -16.293 -4.632 -8.261 1.00 90.75 111 GLN A O 1
ATOM 911 N N . LYS A 1 112 ? -15.987 -4.611 -10.471 1.00 90.50 112 LYS A N 1
ATOM 912 C CA . LYS A 1 112 ? -15.526 -6.012 -10.540 1.00 90.50 112 LYS A CA 1
ATOM 913 C C . LYS A 1 112 ? -14.129 -6.214 -9.949 1.00 90.50 112 LYS A C 1
ATOM 915 O O . LYS A 1 112 ? -13.806 -7.317 -9.527 1.00 90.50 112 LYS A O 1
ATOM 920 N N . LEU A 1 113 ? -13.313 -5.159 -9.925 1.00 88.81 113 LEU A N 1
ATOM 921 C CA . LEU A 1 113 ? -11.965 -5.175 -9.346 1.00 88.81 113 LEU A CA 1
ATOM 922 C C . LEU A 1 113 ? -11.972 -4.862 -7.841 1.00 88.81 113 LEU A C 1
ATOM 924 O O . LEU A 1 113 ? -10.918 -4.768 -7.218 1.00 88.81 113 LEU A O 1
ATOM 928 N N . VAL A 1 114 ? -13.162 -4.709 -7.256 1.00 90.25 114 VAL A N 1
ATOM 929 C CA . VAL A 1 114 ? -13.361 -4.429 -5.840 1.00 90.25 114 VAL A CA 1
ATOM 930 C C . VAL A 1 114 ? -13.655 -5.739 -5.122 1.00 90.25 114 VAL A C 1
ATOM 932 O O . VAL A 1 114 ? -14.699 -6.359 -5.333 1.00 90.25 114 VAL A O 1
ATOM 935 N N . LYS A 1 115 ? -12.747 -6.159 -4.242 1.00 91.00 115 LYS A N 1
ATOM 936 C CA . LYS A 1 115 ? -12.956 -7.324 -3.379 1.00 91.00 115 LYS A CA 1
ATOM 937 C C . LYS A 1 115 ? -13.249 -6.877 -1.950 1.00 91.00 115 LYS A C 1
ATOM 939 O O . LYS A 1 115 ? -12.877 -5.784 -1.526 1.00 91.00 115 LYS A O 1
ATOM 944 N N . LYS A 1 116 ? -13.962 -7.721 -1.207 1.00 91.44 116 LYS A N 1
ATOM 945 C CA . LYS A 1 116 ? -14.359 -7.460 0.180 1.00 91.44 116 LYS A CA 1
ATOM 946 C C . LYS A 1 116 ? -13.874 -8.588 1.070 1.00 91.44 116 LYS A C 1
ATOM 948 O O . LYS A 1 116 ? -13.915 -9.750 0.672 1.00 91.44 116 LYS A O 1
ATOM 953 N N . MET A 1 117 ? -13.427 -8.238 2.262 1.00 90.94 117 MET A N 1
ATOM 954 C CA . MET A 1 117 ? -13.090 -9.177 3.322 1.00 90.94 117 MET A CA 1
ATOM 955 C C . MET A 1 117 ? -13.724 -8.705 4.625 1.00 90.94 117 MET A C 1
ATOM 957 O O . MET A 1 117 ? -13.897 -7.506 4.845 1.00 90.94 117 MET A O 1
ATOM 961 N N . ILE A 1 118 ? -14.082 -9.647 5.488 1.00 91.19 118 ILE A N 1
ATOM 962 C CA . ILE A 1 118 ? -14.586 -9.337 6.822 1.00 91.19 118 ILE A CA 1
ATOM 963 C C . ILE A 1 118 ? -13.426 -9.522 7.788 1.00 91.19 118 ILE A C 1
ATOM 965 O O . ILE A 1 118 ? -12.801 -10.578 7.826 1.00 91.19 118 ILE A O 1
ATOM 969 N N . VAL A 1 119 ? -13.123 -8.466 8.535 1.00 90.12 119 VAL A N 1
ATOM 970 C CA . VAL A 1 119 ? -12.177 -8.507 9.645 1.00 90.12 119 VAL A CA 1
ATOM 971 C C . VAL A 1 119 ? -13.004 -8.609 10.913 1.00 90.12 119 VAL A C 1
ATOM 973 O O . VAL A 1 119 ? -13.732 -7.670 11.252 1.00 90.12 119 VAL A O 1
ATOM 976 N N . ASP A 1 120 ? -12.905 -9.748 11.592 1.00 88.62 120 ASP A N 1
ATOM 977 C CA . ASP A 1 120 ? -13.623 -10.025 12.834 1.00 88.62 120 ASP A CA 1
ATOM 978 C C . ASP A 1 120 ? -13.042 -9.207 13.998 1.00 88.62 120 ASP A C 1
ATOM 980 O O . ASP A 1 120 ? -12.829 -7.995 13.906 1.00 88.62 120 ASP A O 1
ATOM 984 N N . GLN A 1 121 ? -12.797 -9.846 15.137 1.00 86.62 121 GLN A N 1
ATOM 985 C CA . GLN A 1 121 ? -12.288 -9.168 16.313 1.00 86.62 121 GLN A CA 1
ATOM 986 C C . GLN A 1 121 ? -10.862 -8.660 16.100 1.00 86.62 121 GLN A C 1
ATOM 988 O O . GLN A 1 121 ? -10.073 -9.198 15.320 1.00 86.62 121 GLN A O 1
ATOM 993 N N . LYS A 1 122 ? -10.546 -7.592 16.833 1.00 85.94 122 LYS A N 1
ATOM 994 C CA . LYS A 1 122 ? -9.217 -6.995 16.853 1.00 85.94 122 LYS A CA 1
ATOM 995 C C . LYS A 1 122 ? -8.200 -8.009 17.380 1.00 85.94 122 LYS A C 1
ATOM 997 O O . LYS A 1 122 ? -8.271 -8.395 18.549 1.00 85.94 122 LYS A O 1
ATOM 1002 N N . ASP A 1 123 ? -7.210 -8.360 16.564 1.00 91.00 123 ASP A N 1
ATOM 1003 C CA . ASP A 1 123 ? -6.073 -9.162 17.011 1.00 91.00 123 ASP A CA 1
ATOM 1004 C C . ASP A 1 123 ? -4.925 -8.259 17.481 1.00 91.00 123 ASP A C 1
ATOM 1006 O O . ASP A 1 123 ? -4.140 -7.701 16.709 1.00 91.00 123 ASP A O 1
ATOM 1010 N N . ASN A 1 124 ? -4.801 -8.141 18.802 1.00 89.62 124 ASN A N 1
ATOM 1011 C CA . ASN A 1 124 ? -3.744 -7.354 19.426 1.00 89.62 124 ASN A CA 1
ATOM 1012 C C . ASN A 1 124 ? -2.334 -7.904 19.153 1.00 89.62 124 ASN A C 1
ATOM 1014 O O . ASN A 1 124 ? -1.372 -7.144 19.272 1.00 89.62 124 ASN A O 1
ATOM 1018 N N . LYS A 1 125 ? -2.171 -9.194 18.828 1.00 92.56 125 LYS A N 1
ATOM 1019 C CA . LYS A 1 125 ? -0.854 -9.771 18.514 1.00 92.56 125 LYS A CA 1
ATOM 1020 C C . LYS A 1 125 ? -0.354 -9.260 17.168 1.00 92.56 125 LYS A C 1
ATOM 1022 O O . LYS A 1 125 ? 0.791 -8.817 17.090 1.00 92.56 125 LYS A O 1
ATOM 1027 N N . VAL A 1 126 ? -1.221 -9.270 16.155 1.00 92.00 126 VAL A N 1
ATOM 1028 C CA . VAL A 1 126 ? -0.923 -8.760 14.807 1.00 92.00 126 VAL A CA 1
ATOM 1029 C C . VAL A 1 126 ? -0.556 -7.281 14.869 1.00 92.00 126 VAL A C 1
ATOM 1031 O O . VAL A 1 126 ? 0.511 -6.888 14.404 1.00 92.00 126 VAL A O 1
ATOM 1034 N N . ILE A 1 127 ? -1.375 -6.473 15.543 1.00 91.69 127 ILE A N 1
ATOM 1035 C CA . ILE A 1 127 ? -1.147 -5.026 15.641 1.00 91.69 127 ILE A CA 1
ATOM 1036 C C . ILE A 1 127 ? 0.155 -4.722 16.377 1.00 91.69 127 ILE A C 1
ATOM 1038 O O . ILE A 1 127 ? 0.974 -3.957 15.883 1.00 91.69 127 ILE A O 1
ATOM 1042 N N . LYS A 1 128 ? 0.414 -5.371 17.521 1.00 93.31 128 LYS A N 1
ATOM 1043 C CA . LYS A 1 128 ? 1.677 -5.180 18.253 1.00 93.31 128 LYS A CA 1
ATOM 1044 C C . LYS A 1 128 ? 2.896 -5.617 17.443 1.00 93.31 128 LYS A C 1
ATOM 1046 O O . LYS A 1 128 ? 3.961 -5.033 17.612 1.00 93.31 128 LYS A O 1
ATOM 1051 N N . ARG A 1 129 ? 2.775 -6.653 16.608 1.00 94.19 129 ARG A N 1
ATOM 1052 C CA . ARG A 1 129 ? 3.853 -7.074 15.704 1.00 94.19 129 ARG A CA 1
ATOM 1053 C C . ARG A 1 129 ? 4.135 -5.991 14.665 1.00 94.19 129 ARG A C 1
ATOM 1055 O O . ARG A 1 129 ? 5.296 -5.652 14.476 1.00 94.19 129 ARG A O 1
ATOM 1062 N N . LEU A 1 130 ? 3.097 -5.447 14.036 1.00 92.44 130 LEU A N 1
ATOM 1063 C CA . LEU A 1 130 ? 3.237 -4.414 13.008 1.00 92.44 130 LEU A CA 1
ATOM 1064 C C . LEU A 1 130 ? 3.758 -3.102 13.605 1.00 92.44 130 LEU A C 1
ATOM 1066 O O . LEU A 1 130 ? 4.697 -2.530 13.059 1.00 92.44 130 LEU A O 1
ATOM 1070 N N . GLU A 1 131 ? 3.267 -2.696 14.777 1.00 92.19 131 GLU A N 1
ATOM 1071 C CA . GLU A 1 131 ? 3.696 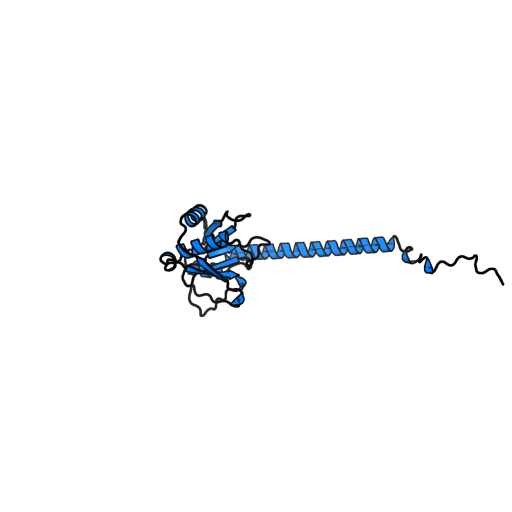-1.463 15.452 1.00 92.19 131 GLU A CA 1
ATOM 1072 C C . GLU A 1 131 ? 5.188 -1.484 15.828 1.00 92.19 131 GLU A C 1
ATOM 1074 O O . GLU A 1 131 ? 5.843 -0.448 15.810 1.00 92.19 131 GLU A O 1
ATOM 1079 N N . LYS A 1 132 ? 5.777 -2.663 16.089 1.00 93.00 132 LYS A N 1
ATOM 1080 C CA . LYS A 1 132 ? 7.235 -2.798 16.295 1.00 93.00 132 LYS A CA 1
ATOM 1081 C C . LYS A 1 132 ? 8.059 -2.467 15.051 1.00 93.00 132 LYS A C 1
ATOM 1083 O O . LYS A 1 132 ? 9.229 -2.128 15.177 1.00 93.00 132 LYS A O 1
ATOM 1088 N N . THR A 1 133 ? 7.470 -2.620 13.869 1.00 92.75 133 THR A N 1
ATOM 1089 C CA . THR A 1 133 ? 8.113 -2.336 12.575 1.00 92.75 133 THR A CA 1
ATOM 1090 C C . THR A 1 133 ? 7.734 -0.967 12.023 1.00 92.75 133 THR A C 1
ATOM 1092 O O . THR A 1 133 ? 8.078 -0.657 10.884 1.00 92.75 133 THR A O 1
ATOM 1095 N N . LYS A 1 134 ? 6.997 -0.169 12.804 1.00 92.31 134 LYS A N 1
ATOM 1096 C CA . LYS A 1 134 ? 6.524 1.143 12.391 1.00 92.31 134 LYS A CA 1
ATOM 1097 C C . LYS A 1 134 ? 7.691 2.112 12.265 1.00 92.31 134 LYS A C 1
ATOM 1099 O O . LYS A 1 134 ? 8.449 2.314 13.211 1.00 92.31 134 LYS A O 1
ATOM 1104 N N . ILE A 1 135 ? 7.787 2.741 11.104 1.00 92.94 135 ILE A N 1
ATOM 1105 C CA . ILE A 1 135 ? 8.755 3.789 10.802 1.00 92.94 135 ILE A CA 1
ATOM 1106 C C . ILE A 1 135 ? 7.971 5.014 10.347 1.00 92.94 135 ILE A C 1
ATOM 1108 O O . ILE A 1 135 ? 7.129 4.932 9.453 1.00 92.94 135 ILE A O 1
ATOM 1112 N N . GLU A 1 136 ? 8.237 6.153 10.976 1.00 91.62 136 GLU A N 1
ATOM 1113 C CA . GLU A 1 136 ? 7.645 7.434 10.597 1.00 91.62 136 GLU A CA 1
ATOM 1114 C C . GLU A 1 136 ? 8.597 8.151 9.639 1.00 91.62 136 GLU A C 1
ATOM 1116 O O . GLU A 1 136 ? 9.792 8.262 9.916 1.00 91.62 136 GLU A O 1
ATOM 1121 N N . SER A 1 137 ? 8.083 8.625 8.505 1.00 89.19 137 SER A N 1
ATOM 1122 C CA . SER A 1 137 ? 8.880 9.361 7.525 1.00 89.19 137 SER A CA 1
ATOM 1123 C C . SER A 1 137 ? 8.095 10.526 6.917 1.00 89.19 137 SER A C 1
ATOM 1125 O O . SER A 1 137 ? 6.860 10.581 6.964 1.00 89.19 137 SER A O 1
ATOM 1127 N N . TYR A 1 138 ? 8.836 11.464 6.333 1.00 85.94 138 TYR A N 1
ATOM 1128 C CA . TYR A 1 138 ? 8.333 12.623 5.596 1.00 85.94 138 TYR A CA 1
ATOM 1129 C C . TYR A 1 138 ? 8.853 12.554 4.152 1.00 85.94 138 TYR A C 1
ATOM 1131 O O . TYR A 1 138 ? 9.731 13.333 3.780 1.00 85.94 138 TYR A O 1
ATOM 1139 N N . PRO A 1 139 ? 8.395 11.562 3.368 1.00 80.94 139 PRO A N 1
ATOM 1140 C CA . PRO A 1 139 ? 8.855 11.376 1.998 1.00 80.94 139 PRO A CA 1
ATOM 1141 C C . PRO A 1 139 ? 8.366 12.516 1.098 1.00 80.94 139 PRO A C 1
ATOM 1143 O O . PRO A 1 139 ? 7.231 12.975 1.219 1.00 80.94 139 PRO A O 1
ATOM 1146 N N . ASP A 1 140 ? 9.198 12.924 0.139 1.00 84.00 140 ASP A N 1
ATOM 1147 C CA . ASP A 1 140 ? 8.730 13.687 -1.020 1.00 84.00 140 ASP A CA 1
ATOM 1148 C C . ASP A 1 140 ? 8.178 12.691 -2.048 1.00 84.00 140 ASP A C 1
ATOM 1150 O O . ASP A 1 140 ? 8.896 12.188 -2.918 1.00 84.00 140 ASP A O 1
ATOM 1154 N N . LEU A 1 141 ? 6.887 12.377 -1.907 1.00 79.06 141 LEU A N 1
ATOM 1155 C CA . LEU A 1 141 ? 6.194 11.370 -2.716 1.00 79.06 141 LEU A CA 1
ATOM 1156 C C . LEU A 1 141 ? 6.275 11.668 -4.221 1.00 79.06 141 LEU A C 1
ATOM 1158 O O . LEU A 1 141 ? 6.341 10.751 -5.040 1.00 79.06 141 LEU A O 1
ATOM 1162 N N . ASN A 1 142 ? 6.300 12.947 -4.599 1.00 77.94 142 ASN A N 1
ATOM 1163 C CA . ASN A 1 142 ? 6.379 13.352 -5.997 1.00 77.94 142 ASN A CA 1
ATOM 1164 C C . ASN A 1 142 ? 7.765 13.046 -6.581 1.00 77.94 142 ASN A C 1
ATOM 1166 O O . ASN A 1 142 ? 7.881 12.480 -7.671 1.00 77.94 142 ASN A O 1
ATOM 1170 N N . ASN A 1 143 ? 8.829 13.379 -5.848 1.00 78.25 143 ASN A N 1
ATOM 1171 C CA . ASN A 1 143 ? 10.191 13.096 -6.292 1.00 78.25 143 ASN A CA 1
ATOM 1172 C C . ASN A 1 143 ? 10.492 11.584 -6.301 1.00 78.25 143 ASN A C 1
ATOM 1174 O O . ASN A 1 143 ? 11.104 11.078 -7.246 1.00 78.25 143 ASN A O 1
ATOM 1178 N N . GLU A 1 144 ? 10.006 10.835 -5.308 1.00 79.31 144 GLU A N 1
ATOM 1179 C CA . GLU A 1 144 ? 10.101 9.367 -5.290 1.00 79.31 144 GLU A CA 1
ATOM 1180 C C . GLU A 1 144 ? 9.400 8.731 -6.497 1.00 79.31 144 GLU A C 1
ATOM 1182 O O . GLU A 1 144 ? 9.973 7.871 -7.169 1.00 79.31 144 GLU A O 1
ATOM 1187 N N . LYS A 1 145 ? 8.196 9.202 -6.844 1.00 78.56 145 LYS A N 1
ATOM 1188 C CA . LYS A 1 145 ? 7.488 8.723 -8.035 1.00 78.56 145 LYS A CA 1
ATOM 1189 C C . LYS A 1 145 ? 8.265 9.029 -9.315 1.00 78.56 145 LYS A C 1
ATOM 1191 O O . LYS A 1 145 ? 8.482 8.138 -10.135 1.00 78.56 145 LYS A O 1
ATOM 1196 N N . LEU A 1 146 ? 8.742 10.264 -9.477 1.00 79.38 146 LEU A N 1
ATOM 1197 C CA . LEU A 1 146 ? 9.493 10.687 -10.665 1.00 79.38 146 LEU A CA 1
ATOM 1198 C C . LEU A 1 146 ? 10.800 9.908 -10.848 1.00 79.38 146 LEU A C 1
ATOM 1200 O O . LEU A 1 146 ? 11.166 9.567 -11.975 1.00 79.38 146 LEU A O 1
ATOM 1204 N N . THR A 1 147 ? 11.533 9.660 -9.765 1.00 81.88 147 THR A N 1
ATOM 1205 C CA . THR A 1 147 ? 12.785 8.890 -9.804 1.00 81.88 147 THR A CA 1
ATOM 1206 C C . THR A 1 147 ? 12.525 7.430 -10.156 1.00 81.88 147 THR A C 1
ATOM 1208 O O . THR A 1 147 ? 13.194 6.894 -11.041 1.00 81.88 147 THR A O 1
ATOM 1211 N N . TRP A 1 148 ? 11.503 6.821 -9.556 1.00 79.25 148 TRP A N 1
ATOM 1212 C CA . TRP A 1 148 ? 11.100 5.454 -9.869 1.00 79.25 148 TRP A CA 1
ATOM 1213 C C . TRP A 1 148 ? 10.624 5.300 -11.320 1.00 79.25 148 TRP A C 1
ATOM 1215 O O . TRP A 1 148 ? 11.066 4.390 -12.018 1.00 79.25 148 TRP A O 1
ATOM 1225 N N . GLU A 1 149 ? 9.793 6.216 -11.828 1.00 80.50 149 GLU A N 1
ATOM 1226 C CA . GLU A 1 149 ? 9.320 6.177 -13.220 1.00 80.50 149 GLU A CA 1
ATOM 1227 C C . GLU A 1 149 ? 10.470 6.337 -14.224 1.00 80.50 149 GLU A C 1
ATOM 1229 O O . GLU A 1 149 ? 10.489 5.683 -15.272 1.00 80.50 149 GLU A O 1
ATOM 1234 N N . LYS A 1 150 ? 11.451 7.197 -13.918 1.00 84.69 150 LYS A N 1
ATOM 1235 C CA . LYS A 1 150 ? 12.668 7.341 -14.731 1.00 84.69 150 LYS A CA 1
ATOM 1236 C C . LYS A 1 150 ? 13.470 6.045 -14.762 1.00 84.69 150 LYS A C 1
ATOM 1238 O O . LYS A 1 150 ? 13.917 5.648 -15.839 1.00 84.69 150 LYS A O 1
ATOM 1243 N N . GLU A 1 151 ? 13.622 5.391 -13.616 1.00 82.75 151 GLU A N 1
ATOM 1244 C CA . GLU A 1 151 ? 14.362 4.139 -13.498 1.00 82.75 151 GLU A CA 1
ATOM 1245 C C . GLU A 1 151 ? 13.652 2.983 -14.214 1.00 82.75 151 GLU A C 1
ATOM 1247 O O . GLU A 1 151 ? 14.274 2.284 -15.014 1.00 82.75 151 GLU A O 1
ATOM 1252 N N . LYS A 1 152 ? 12.330 2.848 -14.046 1.00 81.81 152 LYS A N 1
ATOM 1253 C CA . LYS A 1 152 ? 11.513 1.858 -14.768 1.00 81.81 152 LYS A CA 1
ATOM 1254 C C . LYS A 1 152 ? 11.643 2.032 -16.283 1.00 81.81 152 LYS A C 1
ATOM 1256 O O . LYS A 1 152 ? 11.956 1.079 -16.993 1.00 81.81 152 LYS A O 1
ATOM 1261 N N . ARG A 1 153 ? 11.533 3.270 -16.785 1.00 84.62 153 ARG A N 1
ATOM 1262 C CA . ARG A 1 153 ? 11.741 3.578 -18.214 1.00 84.62 153 ARG A CA 1
ATOM 1263 C C . ARG A 1 153 ? 13.160 3.270 -18.691 1.00 84.62 153 ARG A C 1
ATOM 1265 O O . ARG A 1 153 ? 13.339 2.901 -19.853 1.00 84.62 153 ARG A O 1
ATOM 1272 N N . ARG A 1 154 ? 14.174 3.458 -17.842 1.00 87.94 154 ARG A N 1
ATOM 1273 C CA . ARG A 1 154 ? 15.569 3.124 -18.159 1.00 87.94 154 ARG A CA 1
ATOM 1274 C C . ARG A 1 154 ? 15.735 1.613 -18.322 1.00 87.94 154 ARG A C 1
ATOM 1276 O O . ARG A 1 154 ? 16.210 1.185 -19.372 1.00 87.94 154 ARG A O 1
ATOM 1283 N N . LEU A 1 155 ? 15.250 0.828 -17.361 1.00 85.50 155 LEU A N 1
ATOM 1284 C CA . LEU A 1 155 ? 15.286 -0.637 -17.396 1.00 85.50 155 LEU A CA 1
ATOM 1285 C C . LEU A 1 155 ? 14.514 -1.212 -18.592 1.00 85.50 155 LEU A C 1
ATOM 1287 O O . LEU A 1 155 ? 15.018 -2.094 -19.284 1.00 85.50 155 LEU A O 1
ATOM 1291 N N . GLU A 1 156 ? 13.329 -0.681 -18.907 1.00 86.31 156 GLU A N 1
ATOM 1292 C CA . GLU A 1 156 ? 12.550 -1.099 -20.083 1.00 86.31 156 GLU A CA 1
ATOM 1293 C C . GLU A 1 156 ? 13.297 -0.842 -21.401 1.00 86.31 156 GLU A C 1
ATOM 1295 O O . GLU A 1 156 ? 13.292 -1.683 -22.306 1.00 86.31 156 GLU A O 1
ATOM 1300 N N . ARG A 1 157 ? 13.973 0.310 -21.518 1.00 88.31 157 ARG A N 1
ATOM 1301 C CA . ARG A 1 157 ? 14.807 0.637 -22.685 1.00 88.31 157 ARG A CA 1
ATOM 1302 C C . ARG A 1 157 ? 16.013 -0.290 -22.788 1.00 88.31 157 ARG A C 1
ATOM 1304 O O . ARG A 1 157 ? 16.300 -0.775 -23.881 1.00 88.31 157 ARG A O 1
ATOM 1311 N N . GLU A 1 158 ? 16.698 -0.549 -21.677 1.00 90.88 158 GLU A N 1
ATOM 1312 C CA . GLU A 1 158 ? 17.836 -1.471 -21.618 1.00 90.88 158 GLU A CA 1
ATOM 1313 C C . GLU A 1 158 ? 17.411 -2.897 -22.005 1.00 90.88 158 GLU A C 1
ATOM 1315 O O . GLU A 1 158 ? 18.036 -3.501 -22.877 1.00 90.88 158 GLU A O 1
ATOM 1320 N N . ALA A 1 159 ? 16.288 -3.392 -21.476 1.00 88.62 159 ALA A N 1
ATOM 1321 C CA . ALA A 1 159 ? 15.735 -4.702 -21.816 1.00 88.62 159 ALA A CA 1
ATOM 1322 C C . ALA A 1 159 ? 15.330 -4.808 -23.297 1.00 88.62 159 ALA A C 1
ATOM 1324 O O . ALA A 1 159 ? 15.621 -5.810 -23.954 1.00 88.62 159 ALA A O 1
ATOM 1325 N N . LYS A 1 160 ? 14.697 -3.769 -23.860 1.00 89.88 160 LYS A N 1
ATOM 1326 C CA . LYS A 1 160 ? 14.334 -3.733 -25.286 1.00 89.88 160 LYS A CA 1
ATOM 1327 C C . LYS A 1 160 ? 15.570 -3.712 -26.187 1.00 89.88 160 LYS A C 1
ATOM 1329 O O . LYS A 1 160 ? 15.600 -4.406 -27.202 1.00 89.88 160 LYS A O 1
ATOM 1334 N N . ASN A 1 161 ? 16.592 -2.945 -25.812 1.00 91.31 161 ASN A N 1
ATOM 1335 C CA . ASN A 1 161 ? 17.855 -2.890 -26.543 1.00 91.31 161 ASN A CA 1
ATOM 1336 C C . ASN A 1 161 ? 18.610 -4.224 -26.467 1.00 91.31 161 ASN A C 1
ATOM 1338 O O . ASN A 1 161 ? 19.159 -4.658 -27.478 1.00 91.31 161 ASN A O 1
ATOM 1342 N N . ALA A 1 162 ? 18.602 -4.890 -25.308 1.00 90.62 162 ALA A N 1
ATOM 1343 C CA . ALA A 1 162 ? 19.190 -6.215 -25.133 1.00 90.62 162 ALA A CA 1
ATOM 1344 C C . ALA A 1 162 ? 18.505 -7.259 -26.026 1.00 90.62 162 ALA A C 1
ATOM 1346 O O . ALA A 1 162 ? 19.194 -7.919 -26.802 1.00 90.62 162 ALA A O 1
ATOM 1347 N N . LYS A 1 163 ? 17.163 -7.321 -26.016 1.00 90.44 163 LYS A N 1
ATOM 1348 C CA . LYS A 1 163 ? 16.389 -8.211 -26.903 1.00 90.44 163 LYS A CA 1
ATOM 1349 C C . LYS A 1 163 ? 16.685 -7.956 -28.378 1.00 90.44 163 LYS A C 1
ATOM 1351 O O . LYS A 1 163 ? 16.987 -8.886 -29.112 1.00 90.44 163 LYS A O 1
ATOM 1356 N N . LYS A 1 164 ? 16.693 -6.688 -28.802 1.00 91.62 164 LYS A N 1
ATOM 1357 C CA . LYS A 1 164 ? 17.012 -6.324 -30.190 1.00 91.62 164 LYS A CA 1
ATOM 1358 C C . LYS A 1 164 ? 18.434 -6.741 -30.586 1.00 91.62 164 LYS A C 1
ATOM 1360 O O . LYS A 1 164 ? 18.660 -7.170 -31.712 1.00 91.62 164 LYS A O 1
ATOM 1365 N N . LYS A 1 165 ? 19.407 -6.600 -29.680 1.00 91.38 165 LYS A N 1
ATOM 1366 C CA . LYS A 1 165 ? 20.796 -7.016 -29.922 1.00 91.38 165 LYS A CA 1
ATOM 1367 C C . LYS A 1 165 ? 20.919 -8.539 -30.023 1.00 91.38 165 LYS A C 1
ATOM 1369 O O . LYS A 1 165 ? 21.683 -9.017 -30.855 1.00 91.38 165 LYS A O 1
ATOM 1374 N N . GLU A 1 166 ? 20.179 -9.276 -29.203 1.00 90.19 166 GLU A N 1
ATOM 1375 C CA . GLU A 1 166 ? 20.118 -10.739 -29.241 1.00 90.19 166 GLU A CA 1
ATOM 1376 C C . GLU A 1 166 ? 19.472 -11.251 -30.536 1.00 90.19 166 GLU A C 1
ATOM 1378 O O . GLU A 1 166 ? 20.060 -12.095 -31.209 1.00 90.19 166 GLU A O 1
ATOM 1383 N N . GLU A 1 167 ? 18.343 -10.668 -30.953 1.00 90.44 167 GLU A N 1
ATOM 1384 C CA . GLU A 1 167 ? 17.680 -10.975 -32.230 1.00 90.44 167 GLU A CA 1
ATOM 1385 C C . GLU A 1 167 ? 18.608 -10.732 -33.429 1.00 90.44 167 GLU A C 1
ATOM 1387 O O . GLU A 1 167 ? 18.759 -11.605 -34.283 1.00 90.44 167 GLU A O 1
ATOM 1392 N N . LEU A 1 168 ? 19.296 -9.583 -33.463 1.00 92.06 168 LEU A N 1
ATOM 1393 C CA . LEU A 1 168 ? 20.266 -9.271 -34.517 1.00 92.06 168 LEU A CA 1
ATOM 1394 C C . LEU A 1 168 ? 21.450 -10.246 -34.530 1.00 92.06 168 LEU A C 1
ATOM 1396 O O . LEU A 1 168 ? 21.939 -10.593 -35.606 1.00 92.06 168 LEU A O 1
ATOM 1400 N N . ARG A 1 169 ? 21.916 -10.697 -33.356 1.00 89.88 169 ARG A N 1
ATOM 1401 C CA . ARG A 1 169 ? 23.004 -11.681 -33.259 1.00 89.88 169 ARG A CA 1
ATOM 1402 C C . ARG A 1 169 ? 22.568 -13.033 -33.813 1.00 89.88 169 ARG A C 1
ATOM 1404 O O . ARG A 1 169 ? 23.290 -13.605 -34.622 1.00 89.88 169 ARG A O 1
ATOM 1411 N N . LEU A 1 170 ? 21.376 -13.496 -33.437 1.00 90.94 170 LEU A N 1
ATOM 1412 C CA . LEU A 1 170 ? 20.811 -14.754 -33.924 1.00 90.94 170 LEU A CA 1
ATOM 1413 C C . LEU A 1 170 ? 20.584 -14.715 -35.443 1.00 90.94 170 LEU A C 1
ATOM 1415 O O . LEU A 1 170 ? 20.855 -15.689 -36.142 1.00 90.94 170 LEU A O 1
ATOM 1419 N N . GLU A 1 171 ? 20.128 -13.580 -35.978 1.00 89.25 171 GLU A N 1
ATOM 1420 C CA . GLU A 1 171 ? 19.948 -13.405 -37.419 1.00 89.25 171 GLU A CA 1
ATOM 1421 C C . GLU A 1 171 ? 21.288 -13.395 -38.174 1.00 89.25 171 GLU A C 1
ATOM 1423 O O . GLU A 1 171 ? 21.387 -13.959 -39.266 1.00 89.25 171 GLU A O 1
ATOM 1428 N N . TRP A 1 172 ? 22.331 -12.794 -37.594 1.00 87.81 172 TRP A N 1
ATOM 1429 C CA . TRP A 1 172 ? 23.681 -12.805 -38.158 1.00 87.81 172 TRP A CA 1
ATOM 1430 C C . TRP A 1 172 ? 24.306 -14.206 -38.128 1.00 87.81 172 TRP A C 1
ATOM 1432 O O . TRP A 1 172 ? 24.807 -14.659 -39.154 1.00 87.81 172 TRP A O 1
ATOM 1442 N N . GLU A 1 173 ? 24.185 -14.934 -37.012 1.00 87.56 173 GLU A N 1
ATOM 1443 C CA . GLU A 1 173 ? 24.606 -16.341 -36.894 1.00 87.56 173 GLU A CA 1
ATOM 1444 C C . GLU A 1 173 ? 23.870 -17.234 -37.911 1.00 87.56 173 GLU A C 1
ATOM 1446 O O . GLU A 1 173 ? 24.491 -18.057 -38.586 1.00 87.56 173 GLU A O 1
ATOM 1451 N N . ARG A 1 174 ? 22.558 -17.028 -38.103 1.00 85.06 174 ARG A N 1
ATOM 1452 C CA . ARG A 1 174 ? 21.762 -17.747 -39.112 1.00 85.06 174 ARG A CA 1
ATOM 1453 C C . ARG A 1 174 ? 22.233 -17.454 -40.536 1.00 85.06 174 ARG A C 1
ATOM 1455 O O . ARG A 1 174 ? 22.318 -18.375 -41.347 1.00 85.06 174 ARG A O 1
ATOM 1462 N N . LYS A 1 175 ? 22.533 -16.188 -40.845 1.00 85.38 175 LYS A N 1
ATOM 1463 C CA . LYS A 1 175 ? 23.076 -15.780 -42.150 1.00 85.38 175 LYS A CA 1
ATOM 1464 C C . LYS A 1 175 ? 24.463 -16.368 -42.381 1.00 85.38 175 LYS A C 1
ATOM 1466 O O . LYS A 1 175 ? 24.710 -16.862 -43.473 1.00 85.38 175 LYS A O 1
ATOM 1471 N N . GLU A 1 176 ? 25.340 -16.370 -41.377 1.00 83.75 176 GLU A N 1
ATOM 1472 C CA . GLU A 1 176 ? 26.650 -17.020 -41.474 1.00 83.75 176 GLU A CA 1
ATOM 1473 C C . GLU A 1 176 ? 26.533 -18.526 -41.721 1.00 83.75 176 GLU A C 1
ATOM 1475 O O . GLU A 1 176 ? 27.241 -19.044 -42.581 1.00 83.75 176 GLU A O 1
ATOM 1480 N N . LEU A 1 177 ? 25.653 -19.228 -41.001 1.00 78.81 177 LEU A N 1
ATOM 1481 C CA . LEU A 1 177 ? 25.451 -20.666 -41.191 1.00 78.81 177 LEU A CA 1
ATOM 1482 C C . LEU A 1 177 ? 24.911 -20.972 -42.594 1.00 78.81 177 LEU A C 1
ATOM 1484 O O . LEU A 1 177 ? 25.427 -21.862 -43.262 1.00 78.81 177 LEU A O 1
ATOM 1488 N N . ALA A 1 178 ? 23.941 -20.188 -43.076 1.00 77.75 178 ALA A N 1
ATOM 1489 C CA . ALA A 1 178 ? 23.435 -20.305 -44.444 1.00 77.75 178 ALA A CA 1
ATOM 1490 C C . ALA A 1 178 ? 24.529 -20.040 -45.497 1.00 77.75 178 ALA A C 1
ATOM 1492 O O . ALA A 1 178 ? 24.585 -20.731 -46.510 1.00 77.75 178 ALA A O 1
ATOM 1493 N N . ASN A 1 179 ? 25.429 -19.081 -45.245 1.00 75.88 179 ASN A N 1
ATOM 1494 C CA . ASN A 1 179 ? 26.564 -18.794 -46.130 1.00 75.88 179 ASN A CA 1
ATOM 1495 C C . ASN A 1 179 ? 27.682 -19.846 -46.060 1.00 75.88 179 ASN A C 1
ATOM 1497 O O . ASN A 1 179 ? 28.434 -19.982 -47.022 1.00 75.88 179 ASN A O 1
ATOM 1501 N N . LYS A 1 180 ? 27.828 -20.562 -44.936 1.00 75.25 180 LYS A N 1
ATOM 1502 C CA . LYS A 1 180 ? 28.795 -21.662 -44.759 1.00 75.25 180 LYS A CA 1
ATOM 1503 C C . LYS A 1 180 ? 28.273 -22.992 -45.321 1.00 75.25 180 LYS A C 1
ATOM 1505 O O . LYS A 1 180 ? 29.079 -23.767 -45.827 1.00 75.25 180 LYS A O 1
ATOM 1510 N N . ASN A 1 181 ? 26.950 -23.197 -45.344 1.00 67.69 181 ASN A N 1
ATOM 1511 C CA . ASN A 1 181 ? 26.285 -24.367 -45.938 1.00 67.69 181 ASN A CA 1
ATOM 1512 C C . ASN A 1 181 ? 25.463 -24.050 -47.220 1.00 67.69 181 ASN A C 1
ATOM 1514 O O . ASN A 1 181 ? 24.323 -24.501 -47.339 1.00 67.69 181 ASN A O 1
ATOM 1518 N N . PRO A 1 182 ? 25.991 -23.333 -48.234 1.00 60.88 182 PRO A N 1
ATOM 1519 C CA . PRO A 1 182 ? 25.224 -22.999 -49.437 1.00 60.88 182 PRO A CA 1
ATOM 1520 C C . PRO A 1 182 ? 24.936 -24.225 -50.324 1.00 60.88 182 PRO A C 1
ATOM 1522 O O . PRO A 1 182 ? 24.044 -24.177 -51.167 1.00 60.88 182 PRO A O 1
ATOM 1525 N N . TYR A 1 183 ? 25.654 -25.335 -50.118 1.00 56.34 183 TYR A N 1
ATOM 1526 C CA . TYR A 1 183 ? 25.497 -26.579 -50.877 1.00 56.34 183 TYR A CA 1
ATOM 1527 C C . TYR A 1 183 ? 24.531 -27.595 -50.250 1.00 56.34 183 TYR A C 1
ATOM 1529 O O . TYR A 1 183 ? 24.144 -28.539 -50.927 1.00 56.34 183 TYR A O 1
ATOM 1537 N N . GLU A 1 184 ? 24.075 -27.412 -49.008 1.00 58.41 184 GLU A N 1
ATOM 1538 C CA . GLU A 1 184 ? 23.178 -28.383 -48.352 1.00 58.41 184 GLU A CA 1
ATOM 1539 C C . GLU A 1 184 ? 21.767 -28.385 -48.970 1.00 58.41 184 GLU A C 1
ATOM 1541 O O . GLU A 1 184 ? 21.125 -29.425 -49.033 1.00 58.41 184 GLU A O 1
ATOM 1546 N N . SER A 1 185 ? 21.316 -27.258 -49.543 1.00 58.31 185 SER A N 1
ATOM 1547 C CA . SER A 1 185 ? 20.068 -27.218 -50.332 1.00 58.31 185 SER A CA 1
ATOM 1548 C C . SER A 1 185 ? 20.224 -27.681 -51.790 1.00 58.31 185 SER A C 1
ATOM 1550 O O . SER A 1 185 ? 19.224 -27.847 -52.483 1.00 58.31 185 SER A O 1
ATOM 1552 N N . LEU A 1 186 ? 21.462 -27.891 -52.261 1.00 56.03 186 LEU A N 1
ATOM 1553 C CA . LEU A 1 186 ? 21.757 -28.373 -53.619 1.00 56.03 186 LEU A CA 1
ATOM 1554 C C . LEU A 1 186 ? 21.831 -29.906 -53.702 1.00 56.03 186 LEU A C 1
ATOM 1556 O O . LEU A 1 186 ? 21.707 -30.456 -54.793 1.00 56.03 186 LEU A O 1
ATOM 1560 N N . PHE A 1 187 ? 21.999 -30.599 -52.573 1.00 55.50 187 PHE A N 1
ATOM 1561 C CA . PHE A 1 187 ? 22.002 -32.060 -52.499 1.00 55.50 187 PHE A CA 1
ATOM 1562 C C . PHE A 1 187 ? 20.660 -32.570 -51.970 1.00 55.50 187 PHE A C 1
ATOM 1564 O O . PHE A 1 187 ? 20.540 -33.017 -50.834 1.00 55.50 187 PHE A O 1
ATOM 1571 N N . ASN A 1 188 ? 19.627 -32.484 -52.807 1.00 61.19 188 ASN A N 1
ATOM 1572 C CA . ASN A 1 188 ? 18.378 -33.197 -52.571 1.00 61.19 188 ASN A CA 1
ATOM 1573 C C . ASN A 1 188 ? 18.531 -34.608 -53.166 1.00 61.19 188 ASN A C 1
ATOM 1575 O O . ASN A 1 188 ? 18.593 -34.751 -54.387 1.00 61.19 188 ASN A O 1
ATOM 1579 N N . ASP A 1 189 ? 18.611 -35.651 -52.332 1.00 59.19 189 ASP A N 1
ATOM 1580 C CA . ASP A 1 189 ? 18.808 -37.048 -52.783 1.00 59.19 189 ASP A CA 1
ATOM 1581 C C . ASP A 1 189 ? 17.749 -37.506 -53.810 1.00 59.19 189 ASP A C 1
ATOM 1583 O O . ASP A 1 189 ? 18.006 -38.392 -54.621 1.00 59.19 189 ASP A O 1
ATOM 1587 N N . ALA A 1 190 ? 16.573 -36.867 -53.824 1.00 61.56 190 ALA A N 1
ATOM 1588 C CA . ALA A 1 190 ? 15.506 -37.115 -54.794 1.00 61.56 190 ALA A CA 1
ATOM 1589 C C . ALA A 1 190 ? 15.850 -36.693 -56.241 1.00 61.56 190 ALA A C 1
ATOM 1591 O O . ALA A 1 190 ? 15.303 -37.266 -57.184 1.00 61.56 190 ALA A O 1
ATOM 1592 N N . ASP A 1 191 ? 16.757 -35.727 -56.425 1.00 60.69 191 ASP A N 1
ATOM 1593 C CA . ASP A 1 191 ? 17.172 -35.208 -57.737 1.00 60.69 191 ASP A CA 1
ATOM 1594 C C . ASP A 1 191 ? 18.502 -35.820 -58.226 1.00 60.69 191 ASP A C 1
ATOM 1596 O O . ASP A 1 191 ? 18.934 -35.582 -59.359 1.00 60.69 191 ASP A O 1
ATOM 1600 N N . MET A 1 192 ? 19.148 -36.661 -57.409 1.00 62.91 192 MET A N 1
ATOM 1601 C CA . MET A 1 192 ? 20.385 -37.353 -57.771 1.00 62.91 192 MET A CA 1
ATOM 1602 C C . MET A 1 192 ? 20.106 -38.549 -58.696 1.00 62.91 192 MET A C 1
ATOM 1604 O O . MET A 1 192 ? 19.748 -39.642 -58.260 1.00 62.91 192 MET A O 1
ATOM 1608 N N . ARG A 1 193 ? 20.303 -38.367 -60.008 1.00 61.25 193 ARG A N 1
ATOM 1609 C CA . ARG A 1 193 ? 20.245 -39.455 -61.004 1.00 61.25 193 ARG A CA 1
ATOM 1610 C C . ARG A 1 193 ? 21.634 -40.046 -61.243 1.00 61.25 193 ARG A C 1
ATOM 1612 O O . ARG A 1 193 ? 22.575 -39.321 -61.556 1.00 61.25 193 ARG A O 1
ATOM 1619 N N . SER A 1 194 ? 21.768 -41.370 -61.136 1.00 60.84 194 SER A N 1
ATOM 1620 C CA . SER A 1 194 ? 23.022 -42.057 -61.464 1.00 60.84 194 SER A CA 1
ATOM 1621 C C . SER A 1 194 ? 23.187 -42.193 -62.983 1.00 60.84 194 SER A C 1
ATOM 1623 O O . SER A 1 194 ? 22.255 -42.554 -63.702 1.00 60.84 194 SER A O 1
ATOM 1625 N N . ASN A 1 195 ? 24.398 -41.944 -63.486 1.00 61.16 195 ASN A N 1
ATOM 1626 C CA . ASN A 1 195 ? 24.713 -41.999 -64.922 1.00 61.16 195 ASN A CA 1
ATOM 1627 C C . ASN A 1 195 ? 24.662 -43.425 -65.521 1.00 61.16 195 ASN A C 1
ATOM 1629 O O . ASN A 1 195 ? 24.912 -43.608 -66.708 1.00 61.16 195 ASN A O 1
ATOM 1633 N N . TYR A 1 196 ? 24.340 -44.441 -64.715 1.00 60.38 196 TYR A N 1
ATOM 1634 C CA . TYR A 1 196 ? 24.285 -45.845 -65.133 1.00 60.38 196 TYR A CA 1
ATOM 1635 C C . TYR A 1 196 ? 22.968 -46.246 -65.822 1.00 60.38 196 TYR A C 1
ATOM 1637 O O . TYR A 1 196 ? 22.890 -47.346 -66.362 1.00 60.38 196 TYR A O 1
ATOM 1645 N N . GLN A 1 197 ? 21.941 -45.385 -65.835 1.00 57.62 197 GLN A N 1
ATOM 1646 C CA . GLN A 1 197 ? 20.634 -45.701 -66.440 1.00 57.62 197 GLN A CA 1
ATOM 1647 C C . GLN A 1 197 ? 20.424 -45.164 -67.869 1.00 57.62 197 GLN A C 1
ATOM 1649 O O . GLN A 1 197 ? 19.447 -45.547 -68.500 1.00 57.62 197 GLN A O 1
ATOM 1654 N N . ASN A 1 198 ? 21.340 -44.354 -68.415 1.00 55.00 198 ASN A N 1
ATOM 1655 C CA . ASN A 1 198 ? 21.206 -43.751 -69.757 1.00 55.00 198 ASN A CA 1
ATOM 1656 C C . ASN A 1 198 ? 21.971 -44.488 -70.875 1.00 55.00 198 ASN A C 1
ATOM 1658 O O . ASN A 1 198 ? 22.146 -43.944 -71.960 1.00 55.00 198 ASN A O 1
ATOM 1662 N N . ALA A 1 199 ? 22.449 -45.709 -70.632 1.00 53.50 199 ALA A N 1
ATOM 1663 C CA . ALA A 1 199 ? 23.224 -46.475 -71.608 1.00 53.50 199 ALA A CA 1
ATOM 1664 C C . ALA A 1 199 ? 22.579 -47.836 -71.910 1.00 53.50 199 ALA A C 1
ATOM 1666 O O . ALA A 1 199 ? 23.196 -48.869 -71.666 1.00 53.50 199 ALA A O 1
ATOM 1667 N N . LYS A 1 200 ? 21.333 -47.837 -72.400 1.00 46.75 200 LYS A N 1
ATOM 1668 C CA . LYS A 1 200 ? 20.730 -48.951 -73.156 1.00 46.75 200 LYS A CA 1
ATOM 1669 C C . LYS A 1 200 ? 19.652 -48.411 -74.102 1.00 46.75 200 LYS A C 1
ATOM 1671 O O . LYS A 1 200 ? 18.480 -48.412 -73.739 1.00 46.75 200 LYS A O 1
ATOM 1676 N N . ASP A 1 201 ? 20.092 -47.977 -75.277 1.00 43.81 201 ASP A N 1
ATOM 1677 C CA . ASP A 1 201 ? 19.364 -48.177 -76.536 1.00 43.81 201 ASP A CA 1
ATOM 1678 C C . ASP A 1 201 ? 20.085 -49.291 -77.310 1.00 43.81 201 ASP A C 1
ATOM 1680 O O . ASP A 1 201 ? 21.342 -49.305 -77.262 1.00 43.81 201 ASP A O 1
#

pLDDT: mean 83.52, std 10.41, range [43.81, 94.19]

Foldseek 3Di:
DKKWWWAVPDVVIKIKMWDPFLVRRVVCLVLPDQQKKWKEFPDTTIMIIRHDVPDDPVDDDPVVVLLRVLVRQCRDPVSVPDQKTKMKMAGSVQWDDDPPDDRRDIDGPDPVRIDIDMHGHRDPVSVVNGVVRIDDDDDPSVVVSVVVVVVVVVVVVVVVVVVVVVVVVVVVVVVVVCVVPVCPVVPDVVPDDDPVPPPDD

Secondary structure (DSSP, 8-state):
-EEEEEETTSSSPEEEEEESSHHHHHHHHHH--TTEEEEEESSS--EEEEPPTT--TTS--HHHHHHHHHHHHHH-TTTTTSSSEEEEEEEGGGEE--TTSPTT--EES-GGG-EEEEE-S--HHHHHHHHTT-EEE---HHHHHHHHHHHHHHHHHHHHHHHHHHHHHHHHHHHHHHHH-TTTTT--GGG---TTSS---